Protein 1ENF (pdb70)

Sequence (212 aa):
DLHDKSELTDLALANAYGQYNHPFIKENIKSDEISGEKDLIFRNQQGDSGNDLRVKFATADLAQKFKNKNVDIYGASFYYKCEKISSENISSECLLYGGTTLNSEEKLAQERVIGANNVWWVDGIQKETELIRTNKKNVTLQELDIKIRKILSDKYKIYYKKDSEISKGLIEFFDMKTPRDYSFDIYDLKGENDYEIDKIYEDNKTLKSDDISHIDDVNLYT

B-factor: mean 18.1, std 8.41, range [5.74, 61.85]

Solvent-accessible surface area: 9982 Å² total; per-residue (Å²): 186,39,70,36,12,98,108,29,70,92,84,2,8,60,37,0,108,28,8,0,25,132,24,9,94,69,86,78,19,101,3,90,61,43,28,67,129,80,7,0,5,2,105,106,42,8,66,116,43,19,3,0,12,0,30,2,35,60,35,119,31,0,99,117,9,73,83,99,70,0,0,1,13,0,0,19,10,102,132,104,17,84,84,37,63,178,57,104,12,1,0,0,6,0,2,1,7,50,33,96,57,58,26,117,147,85,41,68,1,27,0,47,0,74,15,72,45,118,104,81,128,72,6,87,5,110,6,63,14,71,26,0,3,18,4,4,2,0,0,50,0,3,75,41,0,6,92,92,32,93,0,5,95,121,120,25,120,2,20,77,0,53,0,47,0,19,14,135,79,143,134,76,39,65,26,25,0,2,74,22,109,26,68,32,17,39,44,1,0,71,62,6,46,77,9,83,47,7,96,0,74,70,0,40,71,0,23,0,45,0,84,84

CATH classification: 2.40.50.110 (+1 more: 3.10.20.120)

Structure (mmCIF, N/CA/C/O backbone):
data_1ENF
#
_entry.id   1ENF
#
_cell.length_a   84.850
_cell.length_b   84.850
_cell.length_c   223.590
_cell.angle_alpha   90.00
_cell.angle_beta   90.00
_cell.angle_gamma   120.00
#
_symmetry.space_group_name_H-M   'H 3 2'
#
loop_
_entity.id
_entity.type
_entity.pdbx_description
1 polymer 'ENTEROTOXIN H'
2 non-polymer 'SULFATE ION'
3 water water
#
loop_
_atom_site.group_PDB
_atom_site.id
_atom_site.type_symbol
_atom_site.label_atom_id
_atom_site.label_alt_id
_atom_site.label_comp_id
_atom_site.label_asym_id
_atom_site.label_entity_id
_atom_site.label_seq_id
_atom_site.pdbx_PDB_ins_code
_atom_site.Cartn_x
_atom_site.Cartn_y
_atom_site.Cartn_z
_atom_site.occupancy
_atom_site.B_iso_or_equiv
_atom_site.auth_seq_id
_atom_site.auth_comp_id
_atom_site.auth_asym_id
_atom_site.auth_atom_id
_atom_site.pdbx_PDB_model_num
ATOM 1 N N . ASP A 1 1 ? 45.857 44.895 69.375 1.00 26.41 2 ASP A N 1
ATOM 2 C CA . ASP A 1 1 ? 44.445 45.322 69.029 1.00 26.72 2 ASP A CA 1
ATOM 3 C C . ASP A 1 1 ? 43.907 46.200 70.161 1.00 24.41 2 ASP A C 1
ATOM 4 O O . ASP A 1 1 ? 43.457 45.756 71.213 1.00 26.09 2 ASP A O 1
ATOM 9 N N . LEU A 1 2 ? 43.896 47.468 69.873 1.00 20.33 3 LEU A N 1
ATOM 10 C CA . LEU A 1 2 ? 43.444 48.427 70.845 1.00 16.89 3 LEU A CA 1
ATOM 11 C C . LEU A 1 2 ? 41.993 48.714 70.569 1.00 16.59 3 LEU A C 1
ATOM 12 O O . LEU A 1 2 ? 41.533 48.713 69.388 1.00 17.12 3 LEU A O 1
ATOM 17 N N . HIS A 1 3 ? 41.269 49.007 71.646 1.00 15.23 4 HIS A N 1
ATOM 18 C CA . HIS A 1 3 ? 39.866 49.375 71.490 1.00 15.51 4 HIS A CA 1
ATOM 19 C C . HIS A 1 3 ? 39.705 50.776 70.907 1.00 16.24 4 HIS A C 1
ATOM 20 O O . HIS A 1 3 ? 40.489 51.675 71.180 1.00 16.56 4 HIS A O 1
ATOM 27 N N . ASP A 1 4 ? 38.678 50.969 70.092 1.00 15.43 5 ASP A N 1
ATOM 28 C CA . ASP A 1 4 ? 38.456 52.285 69.533 1.00 14.89 5 ASP A CA 1
ATOM 29 C C . ASP A 1 4 ? 37.514 53.093 70.401 1.00 13.68 5 ASP A C 1
ATOM 30 O O . ASP A 1 4 ? 36.561 52.579 70.961 1.00 14.06 5 ASP A O 1
ATOM 35 N N . LYS A 1 5 ? 37.746 54.396 70.443 1.00 13.93 6 LYS A N 1
ATOM 36 C CA . LYS A 1 5 ? 36.912 55.316 71.221 1.00 12.85 6 LYS A CA 1
ATOM 37 C C . LYS A 1 5 ? 35.468 55.235 70.720 1.00 15.17 6 LYS A C 1
ATOM 38 O O . LYS A 1 5 ? 34.580 55.458 71.488 1.00 13.90 6 LYS A O 1
ATOM 44 N N . SER A 1 6 ? 35.254 54.919 69.434 1.00 16.11 7 SER A N 1
ATOM 45 C CA . SER A 1 6 ? 33.906 54.842 68.890 1.00 18.65 7 SER A CA 1
ATOM 46 C C . SER A 1 6 ? 33.091 53.763 69.567 1.00 19.15 7 SER A C 1
ATOM 47 O O . SER A 1 6 ? 31.871 53.810 69.487 1.00 21.11 7 SER A O 1
ATOM 50 N N . GLU A 1 7 ? 33.723 52.809 70.230 1.00 18.85 8 GLU A N 1
ATOM 51 C CA . GLU A 1 7 ? 32.986 51.727 70.893 1.00 20.12 8 GLU A CA 1
ATOM 52 C C . GLU A 1 7 ? 32.315 52.232 72.154 1.00 19.31 8 GLU A C 1
ATOM 53 O O . GLU A 1 7 ? 31.401 51.559 72.679 1.00 21.44 8 GLU A O 1
ATOM 59 N N . LEU A 1 8 ? 32.771 53.372 72.673 1.00 17.55 9 LEU A N 1
ATOM 60 C CA . LEU A 1 8 ? 32.248 53.892 73.953 1.00 17.11 9 LEU A CA 1
ATOM 61 C C . LEU A 1 8 ? 30.979 54.738 73.842 1.00 17.03 9 LEU A C 1
ATOM 62 O O . LEU A 1 8 ? 30.803 55.462 72.868 1.00 18.12 9 LEU A O 1
ATOM 67 N N . THR A 1 9 ? 30.112 54.701 74.852 1.00 16.45 10 THR A N 1
ATOM 68 C CA . THR A 1 9 ? 28.936 55.569 74.804 1.00 16.41 10 THR A CA 1
ATOM 69 C C . THR A 1 9 ? 29.290 56.987 75.226 1.00 16.78 10 THR A C 1
ATOM 70 O O . THR A 1 9 ? 30.371 57.206 75.797 1.00 16.32 10 THR A O 1
ATOM 74 N N . ASP A 1 10 ? 28.402 57.949 74.954 1.00 16.07 11 ASP A N 1
ATOM 75 C CA . ASP A 1 10 ? 28.607 59.296 75.374 1.00 18.35 11 ASP A CA 1
ATOM 76 C C . ASP A 1 10 ? 28.739 59.302 76.895 1.00 16.05 11 ASP A C 1
ATOM 77 O O . ASP A 1 10 ? 29.498 60.095 77.447 1.00 16.88 11 ASP A O 1
ATOM 82 N N . LEU A 1 11 ? 27.947 58.504 77.594 1.00 14.68 12 LEU A N 1
ATOM 83 C CA . LEU A 1 11 ? 28.019 58.540 79.073 1.00 14.58 12 LEU A CA 1
ATOM 84 C C . LEU A 1 11 ? 29.393 58.001 79.559 1.00 14.57 12 LEU A C 1
ATOM 85 O O . LEU A 1 11 ? 30.004 58.545 80.469 1.00 14.64 12 LEU A O 1
ATOM 90 N N . ALA A 1 12 ? 29.901 56.971 78.906 1.00 13.01 13 ALA A N 1
ATOM 91 C CA . ALA A 1 12 ? 31.212 56.389 79.310 1.00 12.81 13 ALA A CA 1
ATOM 92 C C . ALA A 1 12 ? 32.293 57.471 79.105 1.00 13.17 13 ALA A C 1
ATOM 93 O O . ALA A 1 12 ? 33.144 57.699 79.962 1.00 11.39 13 ALA A O 1
ATOM 95 N N . LEU A 1 13 ? 32.240 58.149 77.958 1.00 12.73 14 LEU A N 1
ATOM 96 C CA . LEU A 1 13 ? 33.196 59.225 77.686 1.00 12.46 14 LEU A CA 1
ATOM 97 C C . LEU A 1 13 ? 33.082 60.360 78.697 1.00 12.50 14 LEU A C 1
ATOM 98 O O . LEU A 1 13 ? 34.100 60.848 79.204 1.00 11.23 14 LEU A O 1
ATOM 103 N N . ALA A 1 14 ? 31.846 60.760 79.013 1.00 11.59 15 ALA A N 1
ATOM 104 C CA . ALA A 1 14 ? 31.680 61.881 79.925 1.00 12.35 15 ALA A CA 1
ATOM 105 C C . ALA A 1 14 ? 32.145 61.495 81.312 1.00 12.22 15 ALA A C 1
ATOM 106 O O . ALA A 1 14 ? 32.686 62.313 82.067 1.00 13.34 15 ALA A O 1
ATOM 108 N N . ASN A 1 15 ? 31.952 60.236 81.656 1.00 12.09 16 ASN A N 1
ATOM 109 C CA . ASN A 1 15 ? 32.385 59.835 82.988 1.00 12.55 16 ASN A CA 1
ATOM 110 C C . ASN A 1 15 ? 33.897 59.814 83.023 1.00 12.39 16 ASN A C 1
ATOM 111 O O . ASN A 1 15 ? 34.475 60.194 84.041 1.00 12.72 16 ASN A O 1
ATOM 116 N N . ALA A 1 16 ? 34.505 59.263 81.995 1.00 13.51 17 ALA A N 1
ATOM 117 C CA . ALA A 1 16 ? 35.985 59.200 81.950 1.00 13.02 17 ALA A CA 1
ATOM 118 C C . ALA A 1 16 ? 36.578 60.610 81.948 1.00 13.13 17 ALA A C 1
ATOM 119 O O . ALA A 1 16 ? 37.541 60.867 82.674 1.00 13.20 17 ALA A O 1
ATOM 121 N N . TYR A 1 17 ? 35.972 61.521 81.168 1.00 12.89 18 TYR A N 1
ATOM 122 C CA . TYR A 1 17 ? 36.421 62.925 81.112 1.00 13.63 18 TYR A CA 1
ATOM 123 C C . TYR A 1 17 ? 36.375 63.551 82.519 1.00 14.18 18 TYR A C 1
ATOM 124 O O . TYR A 1 17 ? 37.351 64.182 82.983 1.00 14.30 18 TYR A O 1
ATOM 133 N N . GLY A 1 18 ? 35.276 63.300 83.240 1.00 13.27 19 GLY A N 1
ATOM 134 C CA . GLY A 1 18 ? 35.211 63.859 84.573 1.00 13.34 19 GLY A CA 1
ATOM 135 C C . GLY A 1 18 ? 36.224 63.230 85.542 1.00 14.55 19 GLY A C 1
ATOM 136 O O . GLY A 1 18 ? 36.918 63.955 86.275 1.00 14.78 19 GLY A O 1
ATOM 137 N N . GLN A 1 19 ? 36.281 61.900 85.601 1.00 14.62 20 GLN A N 1
ATOM 138 C CA . GLN A 1 19 ? 37.103 61.348 86.667 1.00 15.51 20 GLN A CA 1
ATOM 139 C C . GLN A 1 19 ? 38.579 61.500 86.454 1.00 15.80 20 GLN A C 1
ATOM 140 O O . GLN A 1 19 ? 39.329 61.620 87.410 1.00 16.57 20 GLN A O 1
ATOM 146 N N . TYR A 1 20 ? 39.034 61.445 85.224 1.00 15.09 21 TYR A N 1
ATOM 147 C CA . TYR A 1 20 ? 40.490 61.563 85.047 1.00 15.78 21 TYR A CA 1
ATOM 148 C C . TYR A 1 20 ? 40.974 63.009 85.170 1.00 17.65 21 TYR A C 1
ATOM 149 O O . TYR A 1 20 ? 42.179 63.270 85.352 1.00 19.73 21 TYR A O 1
ATOM 158 N N . ASN A 1 21 ? 40.059 63.969 85.074 1.00 15.78 22 ASN A N 1
ATOM 159 C CA . ASN A 1 21 ? 40.459 65.345 85.225 1.00 16.64 22 ASN A CA 1
ATOM 160 C C . ASN A 1 21 ? 40.342 65.812 86.636 1.00 15.26 22 ASN A C 1
ATOM 161 O O . ASN A 1 21 ? 40.933 66.844 86.978 1.00 17.85 22 ASN A O 1
ATOM 166 N N . HIS A 1 22 ? 39.645 65.048 87.479 1.00 15.00 23 HIS A N 1
ATOM 167 C CA . HIS A 1 22 ? 39.415 65.435 88.877 1.00 15.81 23 HIS A CA 1
ATOM 168 C C . HIS A 1 22 ? 39.671 64.304 89.872 1.00 16.71 23 HIS A C 1
ATOM 169 O O . HIS A 1 22 ? 38.767 63.815 90.521 1.00 17.29 23 HIS A O 1
ATOM 176 N N . PRO A 1 23 ? 40.920 63.861 89.972 1.00 16.70 24 PRO A N 1
ATOM 177 C CA . PRO A 1 23 ? 41.191 62.790 90.930 1.00 17.41 24 PRO A CA 1
ATOM 178 C C . PRO A 1 23 ? 40.868 63.246 92.355 1.00 15.38 24 PRO A C 1
ATOM 179 O O . PRO A 1 23 ? 40.987 64.443 92.692 1.00 15.93 24 PRO A O 1
ATOM 183 N N . PHE A 1 24 ? 40.479 62.300 93.171 1.00 15.45 25 PHE A N 1
ATOM 184 C CA . PHE A 1 24 ? 40.207 62.505 94.581 1.00 14.00 25 PHE A CA 1
ATOM 185 C C . PHE A 1 24 ? 41.593 62.291 95.278 1.00 14.44 25 PHE A C 1
ATOM 186 O O . PHE A 1 24 ? 42.234 61.216 95.166 1.00 14.58 25 PHE A O 1
ATOM 194 N N . ILE A 1 25 ? 42.052 63.300 95.997 1.00 12.50 26 ILE A N 1
ATOM 195 C CA . ILE A 1 25 ? 43.378 63.217 96.607 1.00 12.14 26 ILE A CA 1
ATOM 196 C C . ILE A 1 25 ? 43.231 63.654 98.063 1.00 13.03 26 ILE A C 1
ATOM 197 O O . ILE A 1 25 ? 42.671 64.753 98.358 1.00 13.92 26 ILE A O 1
ATOM 202 N N . LYS A 1 26 ? 43.715 62.798 98.967 1.00 12.36 27 LYS A N 1
ATOM 203 C CA . LYS A 1 26 ? 43.687 63.145 100.411 1.00 15.21 27 LYS A CA 1
ATOM 204 C C . LYS A 1 26 ? 44.998 62.715 101.017 1.00 15.37 27 LYS A C 1
ATOM 205 O O . LYS A 1 26 ? 45.442 61.592 100.827 1.00 17.40 27 LYS A O 1
ATOM 211 N N . GLU A 1 27 ? 45.640 63.594 101.771 1.00 14.40 28 GLU A N 1
ATOM 212 C CA . GLU A 1 27 ? 46.895 63.174 102.402 1.00 13.62 28 GLU A CA 1
ATOM 213 C C . GLU A 1 27 ? 46.689 62.964 103.934 1.00 13.79 28 GLU A C 1
ATOM 214 O O . GLU A 1 27 ? 46.043 63.790 104.578 1.00 14.00 28 GLU A O 1
ATOM 220 N N . ASN A 1 28 ? 47.252 61.877 104.475 1.00 12.99 29 ASN A N 1
ATOM 221 C CA . ASN A 1 28 ? 47.268 61.637 105.915 1.00 13.42 29 ASN A CA 1
ATOM 222 C C . ASN A 1 28 ? 45.904 61.642 106.608 1.00 14.11 29 ASN A C 1
ATOM 223 O O . ASN A 1 28 ? 45.652 62.497 107.491 1.00 15.50 29 ASN A O 1
ATOM 228 N N . ILE A 1 29 ? 45.045 60.686 106.240 1.00 13.29 30 ILE A N 1
ATOM 229 C CA . ILE A 1 29 ? 43.766 60.531 106.870 1.00 14.32 30 ILE A CA 1
ATOM 230 C C . ILE A 1 29 ? 43.724 59.111 107.381 1.00 14.30 30 ILE A C 1
ATOM 231 O O . ILE A 1 29 ? 44.588 58.291 107.060 1.00 13.51 30 ILE A O 1
ATOM 236 N N . LYS A 1 30 ? 42.703 58.784 108.174 1.00 14.70 31 LYS A N 1
ATOM 237 C CA . LYS A 1 30 ? 42.706 57.450 108.786 1.00 13.81 31 LYS A CA 1
ATOM 238 C C . LYS A 1 30 ? 41.302 56.975 109.055 1.00 14.34 31 LYS A C 1
ATOM 239 O O . LYS A 1 30 ? 40.437 57.759 109.563 1.00 14.15 31 LYS A O 1
ATOM 245 N N . SER A 1 31 ? 41.073 55.737 108.682 1.00 14.30 32 SER A N 1
ATOM 246 C CA . SER A 1 31 ? 39.797 55.109 108.938 1.00 15.60 32 SER A CA 1
ATOM 247 C C . SER A 1 31 ? 40.040 53.908 109.832 1.00 16.41 32 SER A C 1
ATOM 248 O O . SER A 1 31 ? 40.900 53.043 109.530 1.00 16.97 32 SER A O 1
ATOM 251 N N . ASP A 1 32 ? 39.207 53.798 110.874 1.00 17.57 33 ASP A N 1
ATOM 252 C CA . ASP A 1 32 ? 39.241 52.652 111.779 1.00 16.64 33 ASP A CA 1
ATOM 253 C C . ASP A 1 32 ? 37.820 52.043 111.677 1.00 17.04 33 ASP A C 1
ATOM 254 O O . ASP A 1 32 ? 37.284 51.488 112.617 1.00 16.83 33 ASP A O 1
ATOM 259 N N . GLU A 1 33 ? 37.241 52.112 110.484 1.00 15.56 34 GLU A N 1
ATOM 260 C CA . GLU A 1 33 ? 35.892 51.623 110.274 1.00 16.27 34 GLU A CA 1
ATOM 261 C C . GLU A 1 33 ? 35.777 50.804 108.998 1.00 17.57 34 GLU A C 1
ATOM 262 O O . GLU A 1 33 ? 35.771 51.356 107.880 1.00 16.91 34 GLU A O 1
ATOM 268 N N . ILE A 1 34 ? 35.586 49.498 109.154 1.00 17.52 35 ILE A N 1
ATOM 269 C CA . ILE A 1 34 ? 35.447 48.623 107.997 1.00 19.10 35 ILE A CA 1
ATOM 270 C C . ILE A 1 34 ? 33.952 48.492 107.704 1.00 19.84 35 ILE A C 1
ATOM 271 O O . ILE A 1 34 ? 33.135 48.480 108.636 1.00 20.76 35 ILE A O 1
ATOM 276 N N . SER A 1 35 ? 33.593 48.456 106.435 1.00 18.24 36 SER A N 1
ATOM 277 C CA . SER A 1 35 ? 32.198 48.288 106.050 1.00 20.19 36 SER A CA 1
ATOM 278 C C . SER A 1 35 ? 32.173 47.143 105.017 1.00 21.50 36 SER A C 1
ATOM 279 O O . SER A 1 35 ? 32.990 47.136 104.096 1.00 20.66 36 SER A O 1
ATOM 282 N N . GLY A 1 36 ? 31.290 46.151 105.185 1.00 22.40 37 GLY A N 1
ATOM 283 C CA . GLY A 1 36 ? 31.198 45.116 104.145 1.00 24.25 37 GLY A CA 1
ATOM 284 C C . GLY A 1 36 ? 32.438 44.325 103.784 1.00 25.00 37 GLY A C 1
ATOM 285 O O . GLY A 1 36 ? 32.682 44.028 102.569 1.00 26.71 37 GLY A O 1
ATOM 286 N N . GLU A 1 37 ? 33.168 43.996 104.838 1.00 24.05 38 GLU A N 1
ATOM 287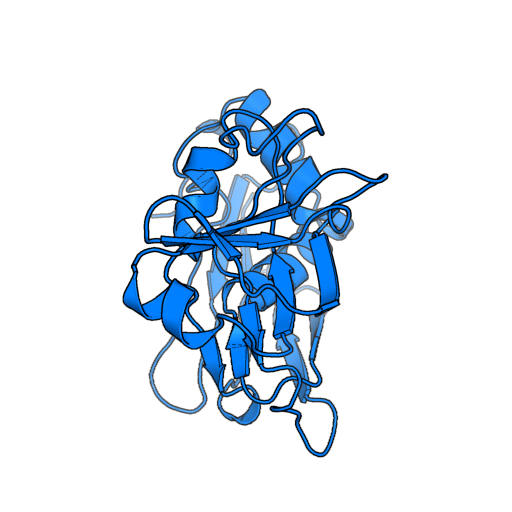 C CA . GLU A 1 37 ? 34.404 43.257 104.852 1.00 24.00 38 GLU A CA 1
ATOM 288 C C . GLU A 1 37 ? 35.561 43.885 104.122 1.00 21.02 38 GLU A C 1
ATOM 289 O O . GLU A 1 37 ? 36.688 43.802 104.580 1.00 20.84 38 GLU A O 1
ATOM 295 N N . LYS A 1 38 ? 35.259 44.553 103.023 1.00 19.88 39 LYS A N 1
ATOM 296 C CA . LYS A 1 38 ? 36.325 45.020 102.130 1.00 17.92 39 LYS A CA 1
ATOM 297 C C . LYS A 1 38 ? 36.439 46.514 101.933 1.00 16.14 39 LYS A C 1
ATOM 298 O O . LYS A 1 38 ? 37.253 46.921 101.083 1.00 15.84 39 LYS A O 1
ATOM 304 N N . ASP A 1 39 ? 35.669 47.309 102.668 1.00 15.54 40 ASP A N 1
ATOM 305 C CA . ASP A 1 39 ? 35.721 48.762 102.480 1.00 15.41 40 ASP A CA 1
ATOM 306 C C . ASP A 1 39 ? 36.111 49.473 103.736 1.00 14.89 40 ASP A C 1
ATOM 307 O O . ASP A 1 39 ? 35.855 48.990 104.860 1.00 15.68 40 ASP A O 1
ATOM 312 N N . LEU A 1 40 ? 36.762 50.637 103.564 1.00 13.13 41 LEU A N 1
ATOM 313 C CA . LEU A 1 40 ? 37.096 51.458 104.735 1.00 12.67 41 LEU A CA 1
ATOM 314 C C . LEU A 1 40 ? 36.280 52.739 104.579 1.00 13.37 41 LEU A C 1
ATOM 315 O O . LEU A 1 40 ? 36.145 53.284 103.472 1.00 14.11 41 LEU A O 1
ATOM 320 N N . ILE A 1 41 ? 35.762 53.226 105.693 1.00 12.71 42 ILE A N 1
ATOM 321 C CA . ILE A 1 41 ? 34.913 54.404 105.659 1.00 12.90 42 ILE A CA 1
ATOM 322 C C . ILE A 1 41 ? 35.615 55.583 106.296 1.00 12.74 42 ILE A C 1
ATOM 323 O O . ILE A 1 41 ? 36.046 55.504 107.448 1.00 13.35 42 ILE A O 1
ATOM 328 N N . PHE A 1 42 ? 35.605 56.706 105.587 1.00 12.88 43 PHE A N 1
ATOM 329 C CA . PHE A 1 42 ? 36.196 57.956 106.100 1.00 12.25 43 PHE A CA 1
ATOM 330 C C . PHE A 1 42 ? 35.073 58.991 106.111 1.00 13.17 43 PHE A C 1
ATOM 331 O O . PHE A 1 42 ? 34.789 59.669 105.121 1.00 14.22 43 PHE A O 1
ATOM 339 N N . ARG A 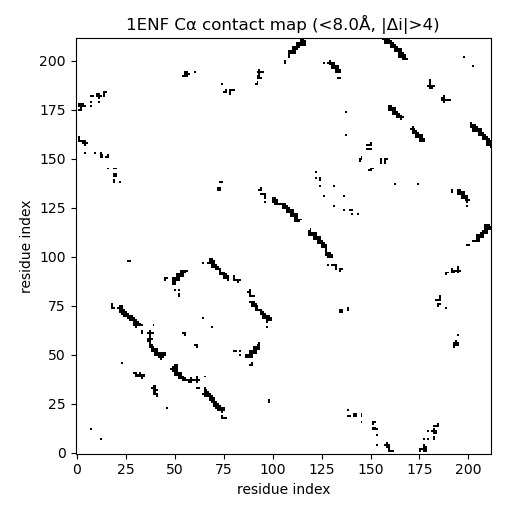1 43 ? 34.459 59.158 107.282 1.00 13.91 44 ARG A N 1
ATOM 340 C CA . ARG A 1 43 ? 33.325 60.099 107.356 1.00 15.31 44 ARG A CA 1
ATOM 341 C C . ARG A 1 43 ? 33.730 61.541 107.181 1.00 16.24 44 ARG A C 1
ATOM 342 O O . ARG A 1 43 ? 34.759 61.961 107.683 1.00 16.14 44 ARG A O 1
ATOM 350 N N . ASN A 1 44 ? 32.898 62.284 106.444 1.00 16.74 45 ASN A N 1
ATOM 351 C CA . ASN A 1 44 ? 33.158 63.689 106.172 1.00 18.31 45 ASN A CA 1
ATOM 352 C C . ASN A 1 44 ? 34.417 64.002 105.410 1.00 19.18 45 ASN A C 1
ATOM 353 O O . ASN A 1 44 ? 34.757 65.170 105.272 1.00 21.25 45 ASN A O 1
ATOM 358 N N A GLN A 1 45 ? 35.094 62.985 104.876 0.50 17.56 46 GLN A N 1
ATOM 359 N N B GLN A 1 45 ? 35.112 62.985 104.888 0.50 17.66 46 GLN A N 1
ATOM 360 C CA A GLN A 1 45 ? 36.343 63.238 104.212 0.50 17.58 46 GLN A CA 1
ATOM 361 C CA B GLN A 1 45 ? 36.369 63.214 104.202 0.50 17.80 46 GLN A CA 1
ATOM 362 C C A GLN A 1 45 ? 36.271 63.174 102.711 0.50 16.95 46 GLN A C 1
ATOM 363 C C B GLN A 1 45 ? 36.267 63.202 102.701 0.50 17.06 46 GLN A C 1
ATOM 364 O O A GLN A 1 45 ? 37.291 63.326 102.022 0.50 17.72 46 GLN A O 1
ATOM 365 O O B GLN A 1 45 ? 37.271 63.407 102.001 0.50 17.73 46 GLN A O 1
ATOM 376 N N . GLY A 1 46 ? 35.063 62.978 102.182 1.00 15.85 47 GLY A N 1
ATOM 377 C CA . GLY A 1 46 ? 34.935 62.996 100.742 1.00 15.26 47 GLY A CA 1
ATOM 378 C C . GLY A 1 46 ? 34.824 64.475 100.324 1.00 15.84 47 GLY A C 1
ATOM 379 O O . GLY A 1 46 ? 34.953 65.375 101.187 1.00 17.67 47 GLY A O 1
ATOM 380 N N . ASP A 1 47 ? 34.496 64.741 99.067 1.00 15.59 48 ASP A N 1
ATOM 381 C CA . ASP A 1 47 ? 34.317 66.094 98.609 1.00 16.31 48 ASP A CA 1
ATOM 382 C C . ASP A 1 47 ? 33.107 66.753 99.219 1.00 16.34 48 ASP A C 1
ATOM 383 O O . ASP A 1 47 ? 32.119 66.098 99.475 1.00 14.98 48 ASP A O 1
ATOM 388 N N . SER A 1 48 ? 33.252 68.051 9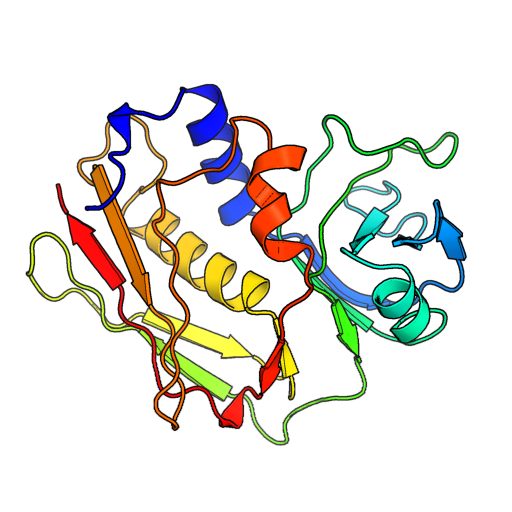9.470 1.00 16.04 49 SER A N 1
ATOM 389 C CA . SER A 1 48 ? 32.120 68.878 99.900 1.00 16.85 49 SER A CA 1
ATOM 390 C C . SER A 1 48 ? 31.362 68.329 101.095 1.00 16.66 49 SER A C 1
ATOM 391 O O . SER A 1 48 ? 30.127 68.416 101.163 1.00 16.39 49 SER A O 1
ATOM 394 N N . GLY A 1 49 ? 32.108 67.777 102.037 1.00 15.23 50 GLY A N 1
ATOM 395 C CA . GLY A 1 49 ? 31.462 67.220 103.208 1.00 15.14 50 GLY A CA 1
ATOM 396 C C . GLY A 1 49 ? 30.891 65.819 103.153 1.00 14.69 50 GLY A C 1
ATOM 397 O O . GLY A 1 49 ? 30.371 65.320 104.126 1.00 14.99 50 GLY A O 1
ATOM 398 N N . ASN A 1 50 ? 30.932 65.207 101.984 1.00 13.88 51 ASN A N 1
ATOM 399 C CA . ASN A 1 50 ? 30.440 63.844 101.828 1.00 13.42 51 ASN A CA 1
ATOM 400 C C . ASN A 1 50 ? 31.322 62.855 102.535 1.00 13.30 51 ASN A C 1
ATOM 401 O O . ASN A 1 50 ? 32.457 63.212 102.853 1.00 13.90 51 ASN A O 1
ATOM 406 N N . ASP A 1 51 ? 30.797 61.659 102.776 1.00 12.81 52 ASP A N 1
ATOM 407 C CA . ASP A 1 51 ? 31.592 60.571 103.408 1.00 14.03 52 ASP A CA 1
ATOM 408 C C . ASP A 1 51 ? 32.293 59.839 102.273 1.00 13.87 52 ASP A C 1
ATOM 409 O O . ASP A 1 51 ? 31.797 59.845 101.162 1.00 15.59 52 ASP A O 1
ATOM 414 N N . LEU A 1 52 ? 33.439 59.229 102.566 1.00 13.15 53 LEU A N 1
ATOM 415 C CA . LEU A 1 52 ? 34.175 58.514 101.569 1.00 12.89 53 LEU A CA 1
ATOM 416 C C . LEU A 1 52 ? 34.187 57.021 101.943 1.00 11.26 53 LEU A C 1
ATOM 417 O O . LEU A 1 52 ? 34.475 56.647 103.066 1.00 13.10 53 LEU A O 1
ATOM 422 N N . ARG A 1 53 ? 33.887 56.182 100.953 1.00 10.99 54 ARG A N 1
ATOM 423 C CA . ARG A 1 53 ? 33.959 54.719 101.071 1.00 11.66 54 ARG A CA 1
ATOM 424 C C . ARG A 1 53 ? 35.088 54.288 100.098 1.00 12.60 54 ARG A C 1
ATOM 425 O O . ARG A 1 53 ? 35.003 54.539 98.875 1.00 12.88 54 ARG A O 1
ATOM 433 N N . VAL A 1 54 ? 36.151 53.683 100.653 1.00 11.33 55 VAL A N 1
ATOM 434 C CA . VAL A 1 54 ? 37.260 53.203 99.805 1.00 11.83 55 VAL A CA 1
ATOM 435 C C . VAL A 1 54 ? 37.058 51.686 99.714 1.00 11.60 55 VAL A C 1
ATOM 436 O O . VAL A 1 54 ? 36.975 51.019 100.739 1.00 12.31 55 VAL A O 1
ATOM 440 N N . LYS A 1 55 ? 36.961 51.171 98.468 1.00 11.82 56 LYS A N 1
ATOM 441 C CA . LYS A 1 55 ? 36.646 49.770 98.238 1.00 12.36 56 LYS A CA 1
ATOM 442 C C . LYS A 1 55 ? 37.861 49.034 97.816 1.00 12.40 56 LYS A C 1
ATOM 443 O O . LYS A 1 55 ? 38.561 49.487 96.914 1.00 13.02 56 LYS A O 1
ATOM 449 N N . PHE A 1 56 ? 38.088 47.866 98.438 1.00 12.18 57 PHE A N 1
ATOM 450 C CA . PHE A 1 56 ? 39.230 47.005 98.073 1.00 12.79 57 PHE A CA 1
ATOM 451 C C . PHE A 1 56 ? 38.749 45.651 97.539 1.00 14.92 57 PHE A C 1
ATOM 452 O O . PHE A 1 56 ? 37.597 45.247 97.762 1.00 14.73 57 PHE A O 1
ATOM 460 N N . ALA A 1 57 ? 39.638 44.976 96.814 1.00 14.53 58 ALA A N 1
ATOM 461 C CA . ALA A 1 57 ? 39.300 43.674 96.224 1.00 16.47 58 ALA A CA 1
ATOM 462 C C . ALA A 1 57 ? 39.113 42.622 97.316 1.00 17.29 58 ALA A C 1
ATOM 463 O O . ALA A 1 57 ? 38.364 41.637 97.103 1.00 19.15 58 ALA A O 1
ATOM 465 N N . THR A 1 58 ? 39.805 42.787 98.439 1.00 18.01 59 THR A N 1
ATOM 466 C CA . THR A 1 58 ? 39.744 41.766 99.497 1.00 18.43 59 THR A CA 1
ATOM 467 C C . THR A 1 58 ? 39.647 42.312 100.906 1.00 18.52 59 THR A C 1
ATOM 468 O O . THR A 1 58 ? 40.037 43.460 101.201 1.00 17.88 59 THR A O 1
ATOM 472 N N . ALA A 1 59 ? 39.157 41.462 101.814 1.00 18.68 60 ALA A N 1
ATOM 473 C CA . ALA A 1 59 ? 39.109 41.855 103.232 1.00 19.00 60 ALA A CA 1
ATOM 474 C C . ALA A 1 59 ? 40.532 42.063 103.714 1.00 19.42 60 ALA A C 1
ATOM 475 O O . ALA A 1 59 ? 40.761 42.952 104.527 1.00 19.04 60 ALA A O 1
ATOM 477 N N . ASP A 1 60 ? 41.510 41.262 103.242 1.00 19.70 61 ASP A N 1
ATOM 478 C CA . ASP A 1 60 ? 42.877 41.456 103.723 1.00 20.94 61 ASP A CA 1
ATOM 479 C C . ASP A 1 60 ? 43.366 42.871 103.384 1.00 20.07 61 ASP A C 1
ATOM 480 O O . ASP A 1 60 ? 44.042 43.498 104.204 1.00 19.98 61 ASP A O 1
ATOM 485 N N . LEU A 1 61 ? 43.004 43.394 102.210 1.00 18.91 62 LEU A N 1
ATOM 486 C CA . LEU A 1 61 ? 43.481 44.753 101.901 1.00 18.51 62 LEU A CA 1
ATOM 487 C C . LEU A 1 61 ? 42.894 45.800 102.860 1.00 17.91 62 LEU A C 1
ATOM 488 O O . LEU A 1 61 ? 43.596 46.693 103.347 1.00 17.74 62 LEU A O 1
ATOM 493 N N . ALA A 1 62 ? 41.594 45.732 103.066 1.00 17.71 63 ALA A N 1
ATOM 494 C CA . ALA A 1 62 ? 40.930 46.684 103.946 1.00 17.35 63 ALA A CA 1
ATOM 495 C C . ALA A 1 62 ? 41.556 46.600 105.335 1.00 19.20 63 ALA A C 1
ATOM 496 O O . ALA A 1 62 ? 41.802 47.606 105.990 1.00 18.86 63 ALA A O 1
ATOM 498 N N . GLN A 1 63 ? 41.774 45.374 105.812 1.00 18.51 64 GLN A N 1
ATOM 499 C CA . GLN A 1 63 ? 42.376 45.191 107.149 1.00 19.86 64 GLN A CA 1
ATOM 500 C C . GLN A 1 63 ? 43.808 45.751 107.276 1.00 19.25 64 GLN A C 1
ATOM 501 O O . GLN A 1 63 ? 44.210 46.245 108.330 1.00 19.90 64 GLN A O 1
ATOM 507 N N . LYS A 1 64 ? 44.557 45.717 106.174 1.00 19.19 65 LYS A N 1
ATOM 508 C CA . LYS A 1 64 ? 45.934 46.220 106.123 1.00 19.23 65 LYS A CA 1
ATOM 509 C C . LYS A 1 64 ? 45.982 47.702 106.458 1.00 17.85 65 LYS A C 1
ATOM 510 O O . LYS A 1 64 ? 46.893 48.189 107.155 1.00 18.17 65 LYS A O 1
ATOM 516 N N . PHE A 1 65 ? 44.977 48.435 105.985 1.00 16.47 66 PHE A N 1
ATOM 517 C CA . PHE A 1 65 ? 44.942 49.884 106.213 1.00 15.65 66 PHE A CA 1
ATOM 518 C C . PHE A 1 65 ? 44.085 50.351 107.361 1.00 15.61 66 PHE A C 1
ATOM 519 O O . PHE A 1 65 ? 44.072 51.544 107.676 1.00 15.75 66 PHE A O 1
ATOM 527 N N . LYS A 1 66 ? 43.315 49.442 107.944 1.00 15.84 67 LYS A N 1
ATOM 528 C CA . LYS A 1 66 ? 42.466 49.863 109.064 1.00 15.72 67 LYS A CA 1
ATOM 529 C C . LYS A 1 66 ? 43.280 50.462 110.222 1.00 15.31 67 LYS A C 1
ATOM 530 O O . LYS A 1 66 ? 44.272 49.887 110.677 1.00 15.45 67 LYS A O 1
ATOM 536 N N . ASN A 1 67 ? 42.865 51.634 110.669 1.00 14.53 68 ASN A N 1
ATOM 537 C CA . ASN A 1 67 ? 43.485 52.329 111.756 1.00 15.11 68 ASN A CA 1
ATOM 538 C C . ASN A 1 67 ? 44.908 52.740 111.471 1.00 16.09 68 ASN A C 1
ATOM 539 O O . ASN A 1 67 ? 45.679 52.961 112.398 1.00 17.31 68 ASN A O 1
ATOM 544 N N . LYS A 1 68 ? 45.231 52.934 110.187 1.00 15.06 69 LYS A N 1
ATOM 545 C CA . LYS A 1 68 ? 46.563 53.424 109.784 1.00 16.05 69 LYS A CA 1
ATOM 546 C C . LYS A 1 68 ? 46.410 54.778 109.118 1.00 15.16 69 LYS A C 1
ATOM 547 O O . LYS A 1 68 ? 45.380 55.033 108.478 1.00 14.11 69 LYS A O 1
ATOM 553 N N . ASN A 1 69 ? 47.428 55.636 109.225 1.00 13.11 70 ASN A N 1
ATOM 554 C CA . ASN A 1 69 ? 47.353 56.912 108.526 1.00 13.30 70 ASN A CA 1
ATOM 555 C C . ASN A 1 69 ? 47.736 56.577 107.052 1.00 12.72 70 ASN A C 1
ATOM 556 O O . ASN A 1 69 ? 48.800 55.943 106.766 1.00 11.53 70 ASN A O 1
ATOM 561 N N . VAL A 1 70 ? 46.862 57.031 106.164 1.00 11.17 71 VAL A N 1
ATOM 562 C CA . VAL A 1 70 ? 47.040 56.730 104.754 1.00 11.38 71 VAL A CA 1
ATOM 563 C C . VAL A 1 70 ? 46.937 57.947 103.880 1.00 11.36 71 VAL A C 1
ATOM 564 O O . VAL A 1 70 ? 46.440 58.979 104.308 1.00 11.80 71 VAL A O 1
ATOM 568 N N . ASP A 1 71 ? 47.420 57.796 102.650 1.00 11.00 72 ASP A N 1
ATOM 569 C CA . ASP A 1 71 ? 47.253 58.821 101.635 1.00 11.47 72 ASP A CA 1
ATOM 570 C C . ASP A 1 71 ? 46.381 58.141 100.596 1.00 11.52 72 ASP A C 1
ATOM 571 O O . ASP A 1 71 ? 46.516 56.917 100.342 1.00 10.60 72 ASP A O 1
ATOM 576 N N . ILE A 1 72 ? 45.460 58.926 100.038 1.00 10.26 73 ILE A N 1
ATOM 577 C CA . ILE A 1 72 ? 44.547 58.392 99.043 1.00 10.77 73 ILE A CA 1
ATOM 578 C C . ILE A 1 72 ? 44.717 59.153 97.711 1.00 10.74 73 ILE A C 1
ATOM 579 O O . ILE A 1 72 ? 44.892 60.387 97.713 1.00 11.63 73 ILE A O 1
ATOM 584 N N . TYR A 1 73 ? 44.720 58.430 96.601 1.00 10.02 74 TYR A N 1
ATOM 585 C CA . TYR A 1 73 ? 44.773 59.108 95.280 1.00 11.33 74 TYR A CA 1
ATOM 586 C C . TYR A 1 73 ? 44.012 58.180 94.333 1.00 11.73 74 TYR A C 1
ATOM 587 O O . TYR A 1 73 ? 44.444 57.039 94.060 1.00 12.24 74 TYR A O 1
ATOM 596 N N . GLY A 1 74 ? 42.825 58.597 93.900 1.00 10.70 75 GLY A N 1
ATOM 597 C CA . GLY A 1 74 ? 42.121 57.688 93.021 1.00 12.06 75 GLY A CA 1
ATOM 598 C C . GLY A 1 74 ? 40.964 58.350 92.327 1.00 11.95 75 GLY A C 1
ATOM 599 O O . GLY A 1 74 ? 40.735 59.577 92.472 1.00 12.74 75 GLY A O 1
ATOM 600 N N . ALA A 1 75 ? 40.286 57.549 91.513 1.00 10.34 76 ALA A N 1
ATOM 601 C CA . ALA A 1 75 ? 39.142 58.080 90.739 1.00 10.84 76 ALA A CA 1
ATOM 602 C C . ALA A 1 75 ? 37.875 57.878 91.539 1.00 12.27 76 ALA A C 1
ATOM 603 O O . ALA A 1 75 ? 37.519 56.737 91.907 1.00 13.55 76 ALA A O 1
ATOM 605 N N . SER A 1 76 ? 37.173 58.973 91.819 1.00 12.69 77 SER A N 1
ATOM 606 C CA . SER A 1 76 ? 35.998 58.886 92.684 1.00 12.42 77 SER A CA 1
ATOM 607 C C . SER A 1 76 ? 34.696 58.919 91.932 1.00 12.02 77 SER A C 1
ATOM 608 O O . SER A 1 76 ? 34.649 59.398 90.787 1.00 11.94 77 SER A O 1
ATOM 611 N N . PHE A 1 77 ? 33.656 58.365 92.555 1.00 11.10 78 PHE A N 1
ATOM 612 C CA . PHE A 1 77 ? 32.326 58.378 91.884 1.00 12.42 78 PHE A CA 1
ATOM 613 C C . PHE A 1 77 ? 31.216 58.262 92.890 1.00 12.86 78 PHE A C 1
ATOM 614 O O . PHE A 1 77 ? 31.463 57.959 94.060 1.00 12.98 78 PHE A O 1
ATOM 622 N N . TYR A 1 78 ? 29.986 58.541 92.420 1.00 12.86 79 TYR A N 1
ATOM 623 C CA . TYR A 1 78 ? 28.849 58.497 93.284 1.00 13.88 79 TYR A CA 1
ATOM 624 C C . TYR A 1 78 ? 27.821 57.466 92.925 1.00 13.98 79 TYR A C 1
ATOM 625 O O . TYR A 1 78 ? 27.267 56.800 93.822 1.00 14.00 79 TYR A O 1
ATOM 634 N N . TYR A 1 79 ? 27.550 57.311 91.621 1.00 15.11 80 TYR A N 1
ATOM 635 C CA . TYR A 1 79 ? 26.520 56.355 91.243 1.00 16.02 80 TYR A CA 1
ATOM 636 C C . TYR A 1 79 ? 26.894 54.933 91.657 1.00 15.49 80 TYR A C 1
ATOM 637 O O . TYR A 1 79 ? 27.992 54.431 91.405 1.00 14.87 80 TYR A O 1
ATOM 646 N N . LYS A 1 80 ? 25.952 54.285 92.324 1.00 15.79 81 LYS A N 1
ATOM 647 C CA . LYS A 1 80 ? 26.120 52.941 92.853 1.00 17.09 81 LYS A CA 1
ATOM 648 C C . LYS A 1 80 ? 27.125 52.846 94.023 1.00 16.00 81 LYS A C 1
ATOM 649 O O . LYS A 1 80 ? 27.588 51.753 94.391 1.00 17.13 81 LYS A O 1
ATOM 655 N N . CYS A 1 81 ? 27.503 53.995 94.584 1.00 15.39 82 CYS A N 1
ATOM 656 C CA . CYS A 1 81 ? 28.349 53.958 95.765 1.00 16.17 82 CYS A CA 1
ATOM 657 C C . CYS A 1 81 ? 27.395 53.583 96.892 1.00 16.11 82 CYS A C 1
ATOM 658 O O . CYS A 1 81 ? 26.406 54.293 97.083 1.00 16.95 82 CYS A O 1
ATOM 661 N N . GLU A 1 82 ? 27.689 52.486 97.594 1.00 15.92 83 GLU A N 1
ATOM 662 C CA . GLU A 1 82 ? 26.847 52.008 98.680 1.00 16.89 83 GLU A CA 1
ATOM 663 C C . GLU A 1 82 ? 26.732 53.035 99.793 1.00 17.04 83 GLU A C 1
ATOM 664 O O . GLU A 1 82 ? 27.715 53.610 100.226 1.00 16.52 83 GLU A O 1
ATOM 670 N N . LYS A 1 83 ? 25.501 53.243 100.237 1.00 17.68 84 LYS A N 1
ATOM 671 C CA . LYS A 1 83 ? 25.163 54.210 101.288 1.00 17.27 84 LYS A CA 1
ATOM 672 C C . LYS A 1 83 ? 25.883 53.796 102.563 1.00 18.23 84 LYS A C 1
ATOM 673 O O . LYS A 1 83 ? 26.057 52.594 102.852 1.00 18.80 84 LYS A O 1
ATOM 675 N N . ILE A 1 84 ? 26.257 54.785 103.347 1.00 17.86 85 ILE A N 1
ATOM 676 C CA . ILE A 1 84 ? 26.972 54.540 104.604 1.00 18.17 85 ILE A CA 1
ATOM 677 C C . ILE A 1 84 ? 25.908 54.869 105.648 1.00 19.52 85 ILE A C 1
ATOM 678 O O . ILE A 1 84 ? 25.274 53.983 106.260 1.00 20.82 85 ILE A O 1
ATOM 683 N N A SER A 1 85 ? 25.655 56.146 105.826 0.50 19.12 86 SER A N 1
ATOM 684 N N B SER A 1 85 ? 25.662 56.146 105.841 0.50 19.01 86 SER A N 1
ATOM 685 C CA A SER A 1 85 ? 24.633 56.512 106.775 0.50 19.76 86 SER A CA 1
ATOM 686 C CA B SER A 1 85 ? 24.630 56.517 106.785 0.50 19.61 86 SER A CA 1
ATOM 687 C C A SER A 1 85 ? 23.756 57.572 106.111 0.50 20.14 86 SER A C 1
ATOM 688 C C B SER A 1 85 ? 23.772 57.581 106.110 0.50 20.04 86 SER A C 1
ATOM 689 O O A SER A 1 85 ? 23.459 57.474 104.911 0.50 19.98 86 SER A O 1
ATOM 690 O O B SER A 1 85 ? 23.511 57.499 104.900 0.50 19.86 86 SER A O 1
ATOM 695 N N . GLU A 1 86 ? 23.377 58.613 106.858 1.00 20.35 87 GLU A N 1
ATOM 696 C CA . GLU A 1 86 ? 22.531 59.657 106.281 1.00 21.65 87 GLU A CA 1
ATOM 697 C C . GLU A 1 86 ? 23.288 60.587 105.355 1.00 20.63 87 GLU A C 1
ATOM 698 O O . GLU A 1 86 ? 22.699 61.185 104.493 1.00 20.87 87 GLU A O 1
ATOM 704 N N . ASN A 1 87 ? 24.587 60.722 105.547 1.00 20.16 88 ASN A N 1
ATOM 705 C CA . ASN A 1 87 ? 25.332 61.632 104.702 1.00 19.76 88 ASN A CA 1
ATOM 706 C C . ASN A 1 87 ? 25.566 61.022 103.323 1.00 19.49 88 ASN A C 1
ATOM 707 O O . ASN A 1 87 ? 25.565 59.768 103.156 1.00 21.19 88 ASN A O 1
ATOM 712 N N . ILE A 1 88 ? 25.765 61.885 102.319 1.00 18.86 89 ILE A N 1
ATOM 713 C CA . ILE A 1 88 ? 26.038 61.362 100.951 1.00 17.98 89 ILE A CA 1
ATOM 714 C C . ILE A 1 88 ? 27.333 60.521 100.998 1.00 17.52 89 ILE A C 1
ATOM 715 O O . ILE A 1 88 ? 28.243 60.921 101.639 1.00 16.33 89 ILE A O 1
ATOM 720 N N A SER A 1 89 ? 27.380 59.397 100.292 0.50 16.58 90 SER A N 1
ATOM 721 N N B SER A 1 89 ? 27.381 59.387 100.301 0.50 16.09 90 SER A N 1
ATOM 722 C CA A SER A 1 89 ? 28.555 58.552 100.210 0.50 16.30 90 SER A CA 1
ATOM 723 C CA B SER A 1 89 ? 28.563 58.537 100.211 0.50 15.44 90 SER A CA 1
ATOM 724 C C A SER A 1 89 ? 29.224 58.700 98.829 0.50 15.46 90 SER A C 1
ATOM 725 C C B SER A 1 89 ? 29.225 58.700 98.829 0.50 14.94 90 SER A C 1
ATOM 726 O O A SER A 1 89 ? 28.556 58.614 97.799 0.50 15.58 90 SER A O 1
ATOM 727 O O B SER A 1 89 ? 28.554 58.630 97.800 0.50 15.15 90 SER A O 1
ATOM 732 N N . GLU A 1 90 ? 30.536 58.916 98.830 1.00 13.34 91 GLU A N 1
ATOM 733 C CA . GLU A 1 90 ? 31.350 59.070 97.603 1.00 13.31 91 GLU A CA 1
ATOM 734 C C . GLU A 1 90 ? 32.321 57.869 97.660 1.00 12.65 91 GLU A C 1
ATOM 735 O O . GLU A 1 90 ? 32.711 57.433 98.772 1.00 12.02 91 GLU A O 1
ATOM 741 N N . CYS A 1 91 ? 32.631 57.297 96.499 1.00 11.56 92 CYS A N 1
ATOM 742 C CA . CYS A 1 91 ? 33.413 56.062 96.511 1.00 14.15 92 CYS A CA 1
ATOM 743 C C . CYS A 1 91 ? 34.646 56.151 95.632 1.00 13.12 92 CYS A C 1
ATOM 744 O O . CYS A 1 91 ? 34.741 56.973 94.727 1.00 14.54 92 CYS A O 1
ATOM 747 N N A LEU A 1 92 ? 35.564 55.233 95.909 0.50 13.83 93 LEU A N 1
ATOM 748 N N B LEU A 1 92 ? 35.594 55.258 95.898 0.50 13.16 93 LEU A N 1
ATOM 749 C CA A LEU A 1 92 ? 36.788 55.097 95.139 0.50 13.17 93 LEU A CA 1
ATOM 750 C CA B LEU A 1 92 ? 36.755 55.073 95.013 0.50 12.09 93 LEU A CA 1
ATOM 751 C C A LEU A 1 92 ? 37.323 53.693 95.397 0.50 12.92 93 LEU A C 1
ATOM 752 C C B LEU A 1 92 ? 37.304 53.706 95.362 0.50 12.22 93 LEU A C 1
ATOM 753 O O A LEU A 1 92 ? 37.050 53.118 96.461 0.50 12.39 93 LEU A O 1
ATOM 754 O O B LEU A 1 92 ? 37.043 53.176 96.454 0.50 11.82 93 LEU A O 1
ATOM 763 N N . TYR A 1 93 ? 38.005 53.109 94.411 1.00 11.23 94 TYR A N 1
ATOM 764 C CA . TYR A 1 93 ? 38.607 51.787 94.617 1.00 10.70 94 TYR A CA 1
ATOM 765 C C . TYR A 1 93 ? 40.079 51.959 94.880 1.00 11.82 94 TYR A C 1
ATOM 766 O O . TYR A 1 93 ? 40.724 52.744 94.182 1.00 12.93 94 TYR A O 1
ATOM 775 N N . GLY A 1 94 ? 40.597 51.146 95.830 1.00 11.86 95 GLY A N 1
ATOM 776 C CA . GLY A 1 94 ? 42.046 51.176 96.116 1.00 11.32 95 GLY A CA 1
ATOM 777 C C . GLY A 1 94 ? 42.597 52.589 96.352 1.00 10.94 95 GLY A C 1
ATOM 778 O O . GLY A 1 94 ? 42.155 53.333 97.238 1.00 11.94 95 GLY A O 1
ATOM 779 N N . GLY A 1 95 ? 43.640 52.928 95.595 1.00 9.76 96 GLY A N 1
ATOM 780 C CA . GLY A 1 95 ? 44.212 54.278 95.698 1.00 9.69 96 GLY A CA 1
ATOM 781 C C . GLY A 1 95 ? 44.873 54.555 97.047 1.00 10.11 96 GLY A C 1
ATOM 782 O O . GLY A 1 95 ? 45.159 55.716 97.318 1.00 11.61 96 GLY A O 1
ATOM 783 N N . THR A 1 96 ? 45.165 53.512 97.838 1.00 8.80 97 THR A N 1
ATOM 784 C CA . THR A 1 96 ? 45.554 53.734 99.226 1.00 9.78 97 THR A CA 1
ATOM 785 C C . THR A 1 96 ? 46.963 53.267 99.557 1.00 11.08 97 THR A C 1
ATOM 786 O O . THR A 1 96 ? 47.283 52.115 99.251 1.00 11.86 97 THR A O 1
ATOM 790 N N . THR A 1 97 ? 47.760 54.142 100.204 1.00 11.37 98 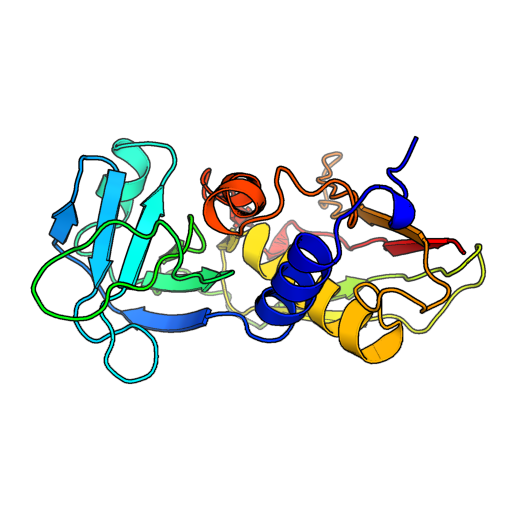THR A N 1
ATOM 791 C CA . THR A 1 97 ? 49.131 53.794 100.601 1.00 11.09 98 THR A CA 1
ATOM 792 C C . THR A 1 97 ? 49.335 54.360 102.016 1.00 11.12 98 THR A C 1
ATOM 793 O O . THR A 1 97 ? 48.597 55.252 102.481 1.00 11.94 98 THR A O 1
ATOM 797 N N . LEU A 1 98 ? 50.321 53.793 102.704 1.00 12.45 99 LEU A N 1
ATOM 798 C CA . LEU A 1 98 ? 50.599 54.281 104.075 1.00 11.65 99 LEU A CA 1
ATOM 799 C C . LEU A 1 98 ? 51.275 55.649 104.018 1.00 11.90 99 LEU A C 1
ATOM 800 O O . LEU A 1 98 ? 52.279 55.850 103.286 1.00 11.76 99 LEU A O 1
ATOM 805 N N . ASN A 1 99 ? 50.764 56.584 104.839 1.00 11.24 100 ASN A N 1
ATOM 806 C CA . ASN A 1 99 ? 51.344 57.929 104.855 1.00 12.51 100 ASN A CA 1
ATOM 807 C C . 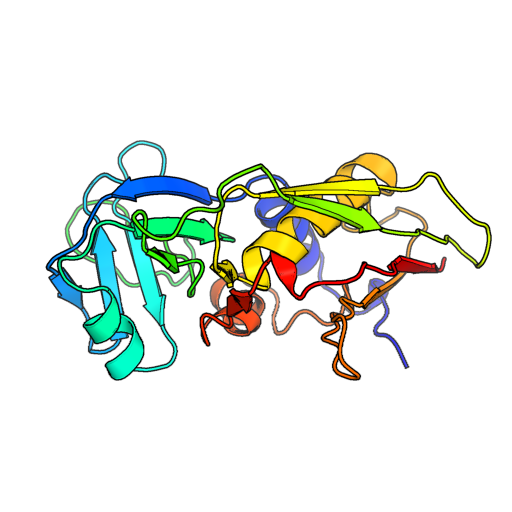ASN A 1 99 ? 52.828 57.906 105.336 1.00 12.69 100 ASN A C 1
ATOM 808 O O . ASN A 1 99 ? 53.628 58.764 104.943 1.00 13.22 100 ASN A O 1
ATOM 813 N N . SER A 1 100 ? 53.183 56.950 106.207 1.00 13.19 101 SER A N 1
ATOM 814 C CA . SER A 1 100 ? 54.545 56.910 106.718 1.00 14.95 101 SER A CA 1
ATOM 815 C C . SER A 1 100 ? 55.599 56.468 105.688 1.00 16.04 101 SER A C 1
ATOM 816 O O . SER A 1 100 ? 56.810 56.640 105.929 1.00 17.42 101 SER A O 1
ATOM 819 N N A GLU A 1 101 ? 55.152 55.878 104.578 0.50 14.89 102 GLU A N 1
ATOM 820 N N B GLU A 1 101 ? 55.152 55.880 104.577 0.50 14.61 102 GLU A N 1
ATOM 821 C CA A GLU A 1 101 ? 56.075 55.351 103.549 0.50 15.36 102 GLU A CA 1
ATOM 822 C CA B GLU A 1 101 ? 56.088 55.361 103.560 0.50 14.86 102 GLU A CA 1
ATOM 823 C C A GLU A 1 101 ? 56.413 56.384 102.498 0.50 14.15 102 GLU A C 1
ATOM 824 C C B GLU A 1 101 ? 56.414 56.383 102.498 0.50 13.85 102 GLU A C 1
ATOM 825 O O A GLU A 1 101 ? 55.780 56.460 101.458 0.50 13.05 102 GLU A O 1
ATOM 826 O O B GLU A 1 101 ? 55.779 56.453 101.459 0.50 12.84 102 GLU A O 1
ATOM 837 N N . LYS A 1 102 ? 57.429 57.190 102.792 1.00 13.54 103 LYS A N 1
ATOM 838 C CA . LYS A 1 102 ? 57.797 58.286 101.926 1.00 12.65 103 LYS A CA 1
ATOM 839 C C . LYS A 1 102 ? 59.259 58.221 101.488 1.00 13.52 103 LYS A C 1
ATOM 840 O O . LYS A 1 102 ? 60.124 57.735 102.220 1.00 14.81 103 LYS A O 1
ATOM 846 N N . LEU A 1 103 ? 59.506 58.655 100.247 1.00 13.02 104 LEU A N 1
ATOM 847 C CA . LEU A 1 103 ? 60.854 58.682 99.662 1.00 13.32 104 LEU A CA 1
ATOM 848 C C . LEU A 1 103 ? 61.685 59.733 100.325 1.00 13.60 104 LEU A C 1
ATOM 849 O O . LEU A 1 103 ? 61.174 60.630 100.973 1.00 14.51 104 LEU A O 1
ATOM 854 N N . ALA A 1 104 ? 62.995 59.650 100.132 1.00 15.57 105 ALA A N 1
ATOM 855 C CA . ALA A 1 104 ? 63.905 60.668 100.692 1.00 15.80 105 ALA A CA 1
ATOM 856 C C . ALA A 1 104 ? 63.919 61.869 99.757 1.00 18.20 105 ALA A C 1
ATOM 857 O O . ALA A 1 104 ? 64.242 62.992 100.190 1.00 18.31 105 ALA A O 1
ATOM 859 N N . GLN A 1 105 ? 63.643 61.629 98.466 1.00 19.10 106 GLN A N 1
ATOM 860 C CA . GLN A 1 105 ? 63.533 62.791 97.573 1.00 19.55 106 GLN A CA 1
ATOM 861 C C . GLN A 1 105 ? 62.418 62.452 96.551 1.00 17.57 106 GLN A C 1
ATOM 862 O O . GLN A 1 105 ? 62.096 61.275 96.312 1.00 15.76 106 GLN A O 1
ATOM 868 N N . GLU A 1 106 ? 61.786 63.476 96.020 1.00 16.05 107 GLU A N 1
ATOM 869 C CA . GLU A 1 106 ? 60.708 63.255 95.085 1.00 14.65 107 GLU A CA 1
ATOM 870 C C . GLU A 1 106 ? 61.138 62.411 93.892 1.00 13.80 107 GLU A C 1
ATOM 871 O O . GLU A 1 106 ? 62.234 62.613 93.361 1.00 14.00 107 GLU A O 1
ATOM 877 N N . ARG A 1 107 ? 60.293 61.464 93.478 1.00 13.02 108 ARG A N 1
ATOM 878 C CA . ARG A 1 107 ? 60.567 60.728 92.266 1.00 12.69 108 ARG A CA 1
ATOM 879 C C . ARG A 1 107 ? 59.868 61.467 91.106 1.00 12.64 108 ARG A C 1
ATOM 880 O O . ARG A 1 107 ? 58.702 61.831 91.216 1.00 12.38 108 ARG A O 1
ATOM 888 N N . VAL A 1 108 ? 60.585 61.708 90.027 1.00 11.70 109 VAL A N 1
ATOM 889 C CA . VAL A 1 108 ? 59.976 62.286 88.842 1.00 12.09 109 VAL A CA 1
ATOM 890 C C . VAL A 1 108 ? 60.111 61.246 87.746 1.00 12.95 109 VAL A C 1
ATOM 891 O O . VAL A 1 108 ? 61.187 60.698 87.525 1.00 13.78 109 VAL A O 1
ATOM 895 N N . ILE A 1 109 ? 58.983 60.882 87.132 1.00 11.98 110 ILE A N 1
ATOM 896 C CA . ILE A 1 109 ? 58.964 59.849 86.085 1.00 12.12 110 ILE A CA 1
ATOM 897 C C . ILE A 1 109 ? 58.651 60.530 84.766 1.00 12.39 110 ILE A C 1
ATOM 898 O O . ILE A 1 109 ? 57.712 61.335 84.692 1.00 12.68 110 ILE A O 1
ATOM 903 N N . GLY A 1 110 ? 59.373 60.150 83.707 1.00 12.43 111 GLY A N 1
ATOM 904 C CA . GLY A 1 110 ? 59.104 60.742 82.409 1.00 12.56 111 GLY A CA 1
ATOM 905 C C . GLY A 1 110 ? 58.319 59.780 81.509 1.00 12.79 111 GLY A C 1
ATOM 906 O O . GLY A 1 110 ? 58.483 58.533 81.545 1.00 13.18 111 GLY A O 1
ATOM 907 N N . ALA A 1 111 ? 57.425 60.370 80.710 1.00 12.16 112 ALA A N 1
ATOM 908 C CA . ALA A 1 111 ? 56.656 59.616 79.737 1.00 12.20 112 ALA A CA 1
ATOM 909 C C . ALA A 1 111 ? 56.968 60.055 78.343 1.00 13.24 112 ALA A C 1
ATOM 910 O O . ALA A 1 111 ? 56.864 61.245 78.071 1.00 13.68 112 ALA A O 1
ATOM 912 N N A ASN A 1 112 ? 57.386 59.120 77.470 0.50 12.61 113 ASN A N 1
ATOM 913 N N B ASN A 1 112 ? 57.351 59.121 77.474 0.50 12.72 113 ASN A N 1
ATOM 914 C CA A ASN A 1 112 ? 57.577 59.467 76.074 0.50 13.06 113 ASN A CA 1
ATOM 915 C CA B ASN A 1 112 ? 57.552 59.452 76.087 0.50 13.30 113 ASN A CA 1
ATOM 916 C C A ASN A 1 112 ? 56.201 59.289 75.398 0.50 13.26 113 ASN A C 1
ATOM 917 C C B ASN A 1 112 ? 56.160 59.324 75.450 0.50 13.36 113 ASN A C 1
ATOM 918 O O A ASN A 1 112 ? 55.525 58.274 75.601 0.50 13.28 113 ASN A O 1
ATOM 919 O O B ASN A 1 112 ? 55.438 58.360 75.718 0.50 13.36 113 ASN A O 1
ATOM 928 N N . VAL A 1 113 ? 55.800 60.273 74.594 1.00 11.00 114 VAL A N 1
ATOM 929 C CA . VAL A 1 113 ? 54.480 60.280 74.011 1.00 11.48 114 VAL A CA 1
ATOM 930 C C . VAL A 1 113 ? 54.555 60.382 72.489 1.00 11.04 114 VAL A C 1
ATOM 931 O O . VAL A 1 113 ? 55.372 61.118 71.971 1.00 11.43 114 VAL A O 1
ATOM 935 N N A TRP A 1 114 ? 53.718 59.615 71.819 0.50 11.29 115 TRP A N 1
ATOM 936 N N B TRP A 1 114 ? 53.740 59.604 71.801 0.50 10.67 115 TRP A N 1
ATOM 937 C CA A TRP A 1 114 ? 53.643 59.619 70.353 0.50 11.20 115 TRP A CA 1
ATOM 938 C CA B TRP A 1 114 ? 53.670 59.657 70.327 0.50 10.00 115 TRP A CA 1
ATOM 939 C C A TRP A 1 114 ? 52.179 59.691 69.940 0.50 11.90 115 TRP A C 1
ATOM 940 C C B TRP A 1 114 ? 52.195 59.707 69.944 0.50 11.22 115 TRP A C 1
ATOM 941 O O A TRP A 1 114 ? 51.342 59.071 70.600 0.50 11.22 115 TRP A O 1
ATOM 942 O O B TRP A 1 114 ? 51.368 59.091 70.624 0.50 10.60 115 TRP A O 1
ATOM 963 N N . VAL A 1 115 ? 51.880 60.419 68.850 1.00 10.20 116 VAL A N 1
ATOM 964 C CA . VAL A 1 115 ? 50.503 60.506 68.288 1.00 11.69 116 VAL A CA 1
ATOM 965 C C . VAL A 1 115 ? 50.726 60.200 66.799 1.00 10.54 116 VAL A C 1
ATOM 966 O O . VAL A 1 115 ? 51.509 60.925 66.104 1.00 12.14 116 VAL A O 1
ATOM 970 N N . ASP A 1 116 ? 50.113 59.091 66.366 1.00 11.49 117 ASP A N 1
ATOM 971 C CA . ASP A 1 116 ? 50.300 58.547 64.999 1.00 11.46 117 ASP A CA 1
ATOM 972 C C . ASP A 1 116 ? 51.815 58.400 64.708 1.00 10.71 117 ASP A C 1
ATOM 973 O O . ASP A 1 116 ? 52.289 58.694 63.586 1.00 11.43 117 ASP A O 1
ATOM 978 N N . GLY A 1 117 ? 52.537 58.005 65.747 1.00 11.06 118 GLY A N 1
ATOM 979 C CA . GLY A 1 117 ? 53.947 57.750 65.577 1.00 10.96 118 GLY A CA 1
ATOM 980 C C . GLY A 1 117 ? 54.840 58.925 65.567 1.00 12.83 118 GLY A C 1
ATOM 981 O O . GLY A 1 117 ? 56.041 58.755 65.325 1.00 13.86 118 GLY A O 1
ATOM 982 N N . ILE A 1 118 ? 54.276 60.124 65.723 1.00 12.61 119 ILE A N 1
ATOM 983 C CA . ILE A 1 118 ? 55.079 61.348 65.704 1.00 12.70 119 ILE A CA 1
ATOM 984 C C . ILE A 1 118 ? 55.374 61.686 67.158 1.00 12.61 119 ILE A C 1
ATOM 985 O O . ILE A 1 118 ? 54.451 61.720 68.012 1.00 12.47 119 ILE A O 1
ATOM 990 N N . GLN A 1 119 ? 56.645 61.957 67.461 1.00 11.39 120 GLN A N 1
ATOM 991 C CA . GLN A 1 119 ? 56.942 62.146 68.898 1.00 12.93 120 GLN A CA 1
ATOM 992 C C . GLN A 1 119 ? 56.473 63.519 69.422 1.00 13.48 120 GLN A C 1
ATOM 993 O O . GLN A 1 119 ? 56.623 64.549 68.736 1.00 14.15 120 GLN A O 1
ATOM 999 N N . LYS A 1 120 ? 55.810 63.492 70.576 1.00 11.69 121 LYS A N 1
ATOM 1000 C CA . LYS A 1 120 ? 55.296 64.734 71.197 1.00 11.49 121 LYS A CA 1
ATOM 1001 C C . LYS A 1 120 ? 56.181 65.047 72.394 1.00 11.56 121 LYS A C 1
ATOM 1002 O O . LYS A 1 120 ? 57.130 64.340 72.717 1.00 11.27 121 LYS A O 1
ATOM 1008 N N . GLU A 1 121 ? 55.892 66.150 73.056 1.00 10.65 122 GLU A N 1
ATOM 1009 C CA . GLU A 1 121 ? 56.653 66.506 74.236 1.00 11.64 122 GLU A CA 1
ATOM 1010 C C . GLU A 1 121 ? 56.600 65.459 75.374 1.00 11.75 122 GLU A C 1
ATOM 1011 O O . GLU A 1 121 ? 55.532 64.881 75.683 1.00 12.28 122 GLU A O 1
ATOM 1017 N N . THR A 1 122 ? 57.777 65.183 75.959 1.00 11.62 123 THR A N 1
ATOM 1018 C CA . THR A 1 122 ? 57.814 64.351 77.182 1.00 12.41 123 THR A CA 1
ATOM 1019 C C . THR A 1 122 ? 56.829 64.829 78.226 1.00 12.46 123 THR A C 1
ATOM 1020 O O . THR A 1 122 ? 56.600 66.013 78.334 1.00 13.40 123 THR A O 1
ATOM 1024 N N . GLU A 1 123 ? 56.229 63.923 78.999 1.00 10.98 124 GLU A N 1
ATOM 1025 C CA . GLU A 1 123 ? 55.327 64.322 80.068 1.00 10.76 124 GLU A CA 1
ATOM 1026 C C . GLU A 1 123 ? 55.962 63.887 81.343 1.00 10.50 124 GLU A C 1
ATOM 1027 O O . GLU A 1 123 ? 56.690 62.884 81.368 1.00 12.44 124 GLU A O 1
ATOM 1033 N N . LEU A 1 124 ? 55.725 64.631 82.405 1.00 10.30 125 LEU A N 1
ATOM 1034 C CA . LEU A 1 124 ? 56.359 64.353 83.709 1.00 10.22 125 LEU A CA 1
ATOM 1035 C C . LEU A 1 124 ? 55.294 64.173 84.794 1.00 10.52 125 LEU A C 1
ATOM 1036 O O . LEU A 1 124 ? 54.346 65.012 84.903 1.00 11.42 125 LEU A O 1
ATOM 1041 N N . ILE A 1 125 ? 55.469 63.117 85.596 1.00 10.88 126 ILE A N 1
ATOM 1042 C CA . ILE A 1 125 ? 54.609 62.902 86.727 1.00 10.95 126 ILE A CA 1
ATOM 1043 C C . ILE A 1 125 ? 55.513 62.654 87.951 1.00 12.09 126 ILE A C 1
ATOM 1044 O O . ILE A 1 125 ? 56.684 62.226 87.806 1.00 12.77 126 ILE A O 1
ATOM 1049 N N . ARG A 1 126 ? 55.008 62.934 89.149 1.00 11.59 127 ARG A N 1
ATOM 1050 C CA . ARG A 1 126 ? 55.907 62.855 90.311 1.00 11.61 127 ARG A CA 1
ATOM 1051 C C . ARG A 1 126 ? 55.191 62.283 91.520 1.00 12.77 127 ARG A C 1
ATOM 1052 O O . ARG A 1 126 ? 53.954 62.176 91.560 1.00 13.67 127 ARG A O 1
ATOM 1060 N N . THR A 1 127 ? 55.985 61.760 92.451 1.00 11.68 128 THR A N 1
ATOM 1061 C CA . THR A 1 127 ? 55.402 61.343 93.695 1.00 11.88 128 THR A CA 1
ATOM 1062 C C . THR A 1 127 ? 56.419 61.401 94.802 1.00 11.62 128 THR A C 1
ATOM 1063 O O . THR A 1 127 ? 57.631 61.337 94.529 1.00 11.89 128 THR A O 1
ATOM 1067 N N . ASN A 1 128 ? 55.949 61.577 96.036 1.00 11.79 129 ASN A N 1
ATOM 1068 C CA . ASN A 1 128 ? 56.853 61.451 97.186 1.00 11.19 129 ASN A CA 1
ATOM 1069 C C . ASN A 1 128 ? 56.640 60.081 97.894 1.00 11.68 129 ASN A C 1
ATOM 1070 O O . ASN A 1 128 ? 57.308 59.773 98.917 1.00 11.97 129 ASN A O 1
ATOM 1075 N N . LYS A 1 129 ? 55.766 59.230 97.309 1.00 11.35 130 LYS A N 1
ATOM 1076 C CA . LYS A 1 129 ? 55.428 57.965 97.966 1.00 11.97 130 LYS A CA 1
ATOM 1077 C C . LYS A 1 129 ? 56.436 56.864 97.679 1.00 12.51 130 LYS A C 1
ATOM 1078 O O . LYS A 1 129 ? 56.846 56.636 96.531 1.00 10.78 130 LYS A O 1
ATOM 1084 N N . LYS A 1 130 ? 56.837 56.167 98.733 1.00 12.42 131 LYS A N 1
ATOM 1085 C CA . LYS A 1 130 ? 57.779 55.058 98.492 1.00 14.05 131 LYS A CA 1
ATOM 1086 C C . LYS A 1 130 ? 57.081 53.991 97.631 1.00 13.93 131 LYS A C 1
ATOM 1087 O O . LYS A 1 130 ? 57.676 53.357 96.745 1.00 14.06 131 LYS A O 1
ATOM 1093 N N . ASN A 1 131 ? 55.807 53.776 97.924 1.00 13.21 132 ASN A N 1
ATOM 1094 C CA . ASN A 1 131 ? 54.978 52.842 97.192 1.00 12.94 132 ASN A CA 1
ATOM 1095 C C . ASN A 1 131 ? 53.808 53.657 96.615 1.00 13.31 132 ASN A C 1
ATOM 1096 O O . ASN A 1 131 ? 53.086 54.310 97.382 1.00 13.65 132 ASN A O 1
ATOM 1101 N N . VAL A 1 132 ? 53.608 53.577 95.307 1.00 12.25 133 VAL A N 1
ATOM 1102 C CA . VAL A 1 132 ? 52.580 54.377 94.669 1.00 11.35 133 VAL A CA 1
ATOM 1103 C C . VAL A 1 132 ? 51.610 53.490 93.945 1.00 11.20 133 VAL A C 1
ATOM 1104 O O . VAL A 1 132 ? 52.007 52.501 93.311 1.00 12.55 133 VAL A O 1
ATOM 1108 N N . THR A 1 133 ? 50.331 53.830 93.998 1.00 11.11 134 THR A N 1
ATOM 1109 C CA . THR A 1 133 ? 49.458 52.911 93.262 1.00 10.65 134 THR A CA 1
ATOM 1110 C C . THR A 1 133 ? 49.589 53.126 91.764 1.00 10.45 134 THR A C 1
ATOM 1111 O O . THR A 1 133 ? 49.846 54.215 91.264 1.00 9.92 134 THR A O 1
ATOM 1115 N N . LEU A 1 134 ? 49.385 52.049 91.033 1.00 10.19 135 LEU A N 1
ATOM 1116 C CA . LEU A 1 134 ? 49.332 52.107 89.567 1.00 11.43 135 LEU A CA 1
ATOM 1117 C C . LEU A 1 134 ? 48.167 53.049 89.183 1.00 11.37 135 LEU A C 1
ATOM 1118 O O . LEU A 1 134 ? 48.264 53.800 88.230 1.00 10.65 135 LEU A O 1
ATOM 1123 N N . GLN A 1 135 ? 47.081 53.036 89.987 1.00 10.27 136 GLN A N 1
ATOM 1124 C CA . GLN A 1 135 ? 45.942 53.923 89.716 1.00 9.67 136 GLN A CA 1
ATOM 1125 C C . GLN A 1 135 ? 46.382 55.405 89.691 1.00 9.46 136 GLN A C 1
ATOM 1126 O O . GLN A 1 135 ? 45.999 56.168 88.779 1.00 9.53 136 GLN A O 1
ATOM 1132 N N . GLU A 1 136 ? 47.138 55.830 90.694 1.00 9.44 137 GLU A N 1
ATOM 1133 C CA . GLU A 1 136 ? 47.609 57.212 90.707 1.00 9.86 137 GLU A CA 1
ATOM 1134 C C . GLU A 1 136 ? 48.437 57.555 89.467 1.00 10.44 137 GLU A C 1
ATOM 1135 O O . GLU A 1 136 ? 48.332 58.636 88.885 1.00 9.72 137 GLU A O 1
ATOM 1141 N N . LEU A 1 137 ? 49.368 56.677 89.112 1.00 10.76 138 LEU A N 1
ATOM 1142 C CA . LEU A 1 137 ? 50.182 56.953 87.932 1.00 11.77 138 LEU A CA 1
ATOM 1143 C C . LEU A 1 137 ? 49.306 57.059 86.697 1.00 10.67 138 LEU A C 1
ATOM 1144 O O . LEU A 1 137 ? 49.525 57.913 85.847 1.00 11.07 138 LEU A O 1
ATOM 1149 N N . ASP A 1 138 ? 48.370 56.141 86.566 1.00 10.09 139 ASP A N 1
ATOM 1150 C CA . ASP A 1 138 ? 47.510 56.111 85.365 1.00 10.65 139 ASP A CA 1
ATOM 1151 C C . ASP A 1 138 ? 46.723 57.403 85.309 1.00 10.51 139 ASP A C 1
ATOM 1152 O O . ASP A 1 138 ? 46.625 58.041 84.250 1.00 9.81 139 ASP A O 1
ATOM 1157 N N . ILE A 1 139 ? 46.186 57.801 86.459 1.00 10.46 140 ILE A N 1
ATOM 1158 C CA . ILE A 1 139 ? 45.366 59.010 86.458 1.00 9.96 140 ILE A CA 1
ATOM 1159 C C . ILE A 1 139 ? 46.231 60.226 86.097 1.00 10.13 140 ILE A C 1
ATOM 1160 O O . ILE A 1 139 ? 45.807 61.104 85.318 1.00 9.97 140 ILE A O 1
ATOM 1165 N N . LYS A 1 140 ? 47.426 60.310 86.672 1.00 9.98 141 LYS A N 1
ATOM 1166 C CA . LYS A 1 140 ? 48.240 61.478 86.357 1.00 10.08 141 LYS A CA 1
ATOM 1167 C C . LYS A 1 140 ? 48.573 61.543 84.877 1.00 8.83 141 LYS A C 1
ATOM 1168 O O . LYS A 1 140 ? 48.631 62.658 84.353 1.00 10.39 141 LYS A O 1
ATOM 1174 N N . ILE A 1 141 ? 48.817 60.399 84.220 1.00 9.04 142 ILE A N 1
ATOM 1175 C CA . ILE A 1 141 ? 49.075 60.469 82.782 1.00 8.78 142 ILE A CA 1
ATOM 1176 C C . ILE A 1 141 ? 47.776 60.811 82.026 1.00 9.74 142 ILE A C 1
ATOM 1177 O O . ILE A 1 141 ? 47.783 61.684 81.126 1.00 11.24 142 ILE A O 1
ATOM 1182 N N . ARG A 1 142 ? 46.667 60.175 82.373 1.00 9.98 143 ARG A N 1
ATOM 1183 C CA . ARG A 1 142 ? 45.438 60.449 81.599 1.00 9.83 143 ARG A CA 1
ATOM 1184 C C . ARG A 1 142 ? 45.030 61.875 81.747 1.00 11.25 143 ARG A C 1
ATOM 1185 O O . ARG A 1 142 ? 44.476 62.444 80.807 1.00 11.02 143 ARG A O 1
ATOM 1193 N N . LYS A 1 143 ? 45.294 62.468 82.924 1.00 11.05 144 LYS A N 1
ATOM 1194 C CA . LYS A 1 143 ? 44.969 63.887 83.110 1.00 12.05 144 LYS A CA 1
ATOM 1195 C C . LYS A 1 143 ? 45.719 64.750 82.100 1.00 11.71 144 LYS A C 1
ATOM 1196 O O . LYS A 1 143 ? 45.160 65.660 81.496 1.00 10.94 144 LYS A O 1
ATOM 1202 N N . ILE A 1 144 ? 47.009 64.486 81.912 1.00 10.48 145 ILE A N 1
ATOM 1203 C CA . ILE A 1 144 ? 47.764 65.299 80.967 1.00 10.69 145 ILE A CA 1
ATOM 1204 C C . ILE A 1 144 ? 47.285 64.991 79.541 1.00 10.01 145 ILE A C 1
ATOM 1205 O O . ILE A 1 144 ? 47.139 65.929 78.718 1.00 10.99 145 ILE A O 1
ATOM 1210 N N . LEU A 1 145 ? 47.052 63.693 79.242 1.00 9.26 146 LEU A N 1
ATOM 1211 C CA . LEU A 1 145 ? 46.588 63.372 77.893 1.00 8.79 146 LEU A CA 1
ATOM 1212 C C . LEU A 1 145 ? 45.218 64.019 77.621 1.00 9.80 146 LEU A C 1
ATOM 1213 O O . LEU A 1 145 ? 44.914 64.380 76.479 1.00 10.33 146 LEU A O 1
ATOM 1218 N N . SER A 1 146 ? 44.406 64.116 78.664 1.00 9.99 147 SER A N 1
ATOM 1219 C CA . SER A 1 146 ? 43.097 64.777 78.487 1.00 11.95 147 SER A CA 1
ATOM 1220 C C . SER A 1 146 ? 43.327 66.298 78.233 1.00 12.02 147 SER A C 1
ATOM 1221 O O . SER A 1 146 ? 42.796 66.901 77.297 1.00 12.05 147 SER A O 1
ATOM 1224 N N . ASP A 1 147 ? 44.180 66.905 79.038 1.00 11.90 148 ASP A N 1
ATOM 1225 C CA . ASP A 1 147 ? 44.450 68.311 78.877 1.00 13.12 148 ASP A CA 1
ATOM 1226 C C . ASP A 1 147 ? 44.976 68.644 77.473 1.00 12.31 148 ASP A C 1
ATOM 1227 O O . ASP A 1 147 ? 44.547 69.621 76.839 1.00 12.46 148 ASP A O 1
ATOM 1232 N N . LYS A 1 148 ? 45.935 67.847 77.014 1.00 10.87 149 LYS A N 1
ATOM 1233 C CA . LYS A 1 148 ? 46.600 68.139 75.767 1.00 10.80 149 LYS A CA 1
ATOM 1234 C C . LYS A 1 148 ? 46.026 67.606 74.529 1.00 11.55 149 LYS A C 1
ATOM 1235 O O . LYS A 1 148 ? 46.084 68.273 73.477 1.00 13.13 149 LYS A O 1
ATOM 1241 N N . TYR A 1 149 ? 45.488 66.382 74.625 1.00 9.30 150 TYR A N 1
ATOM 1242 C CA . TYR A 1 149 ? 45.008 65.705 73.429 1.00 10.18 150 TYR A CA 1
ATOM 1243 C C . TYR A 1 149 ? 43.508 65.380 73.437 1.00 10.42 150 TYR A C 1
ATOM 1244 O O . TYR A 1 149 ? 43.049 64.750 72.460 1.00 10.76 150 TYR A O 1
ATOM 1253 N N . LYS A 1 150 ? 42.796 65.841 74.476 1.00 10.33 151 LYS A N 1
ATOM 1254 C CA . LYS A 1 150 ? 41.318 65.679 74.530 1.00 12.11 151 LYS A CA 1
ATOM 1255 C C . LYS A 1 150 ? 40.910 64.257 74.290 1.00 11.60 151 LYS A C 1
ATOM 1256 O O . LYS A 1 150 ? 39.941 63.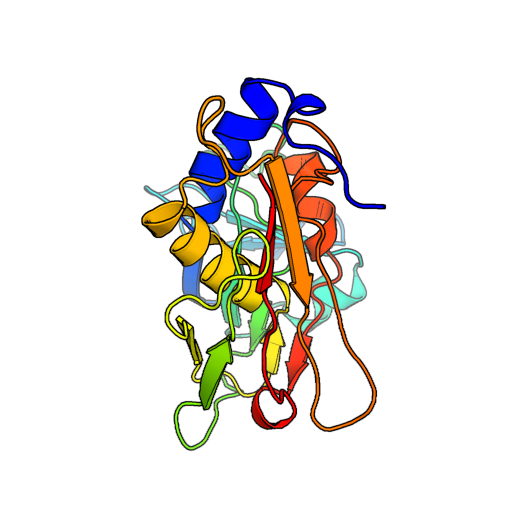990 73.568 1.00 12.46 151 LYS A O 1
ATOM 1262 N N . ILE A 1 151 ? 41.570 63.333 74.989 1.00 9.57 152 ILE A N 1
ATOM 1263 C CA . ILE A 1 151 ? 41.297 61.943 74.669 1.00 10.08 152 ILE A CA 1
ATOM 1264 C C . ILE A 1 151 ? 39.896 61.480 74.951 1.00 10.16 152 ILE A C 1
ATOM 1265 O O . ILE A 1 151 ? 39.464 60.499 74.377 1.00 11.37 152 ILE A O 1
ATOM 1270 N N . TYR A 1 152 ? 39.176 62.156 75.836 1.00 10.16 153 TYR A N 1
ATOM 1271 C CA . TYR A 1 152 ? 37.810 61.695 76.104 1.00 10.37 153 TYR A CA 1
ATOM 1272 C C . TYR A 1 152 ? 36.742 62.638 75.558 1.00 11.08 153 TYR A C 1
ATOM 1273 O O . TYR A 1 152 ? 35.559 62.532 75.963 1.00 11.95 153 TYR A O 1
ATOM 1282 N N . TYR A 1 153 ? 37.143 63.486 74.630 1.00 11.13 154 TYR A N 1
ATOM 1283 C CA . TYR A 1 153 ? 36.145 64.292 73.872 1.00 11.02 154 TYR A CA 1
ATOM 1284 C C . TYR A 1 153 ? 35.603 63.286 72.828 1.00 12.56 154 TYR A C 1
ATOM 1285 O O . TYR A 1 153 ? 36.344 62.436 72.279 1.00 14.15 154 TYR A O 1
ATOM 1294 N N A LYS A 1 154 ? 34.318 63.396 72.515 0.50 12.61 155 LYS A N 1
ATOM 1295 N N B LYS A 1 154 ? 34.318 63.395 72.518 0.50 12.76 155 LYS A N 1
ATOM 1296 C CA A LYS A 1 154 ? 33.725 62.483 71.550 0.50 13.00 155 LYS A CA 1
ATOM 1297 C CA B LYS A 1 154 ? 33.726 62.484 71.552 0.50 13.29 155 LYS A CA 1
ATOM 1298 C C A LYS A 1 154 ? 34.280 62.690 70.142 0.50 13.56 155 LYS A C 1
ATOM 1299 C C B LYS A 1 154 ? 34.286 62.689 70.144 0.50 13.72 155 LYS A C 1
ATOM 1300 O O A LYS A 1 154 ? 34.528 61.737 69.398 0.50 12.51 155 LYS A O 1
ATOM 1301 O O B LYS A 1 154 ? 34.542 61.737 69.403 0.50 12.64 155 LYS A O 1
ATOM 1312 N N . ASP A 1 155 ? 34.467 63.943 69.773 1.00 13.06 156 ASP A N 1
ATOM 1313 C CA . ASP A 1 155 ? 34.881 64.290 68.395 1.00 15.15 156 ASP A CA 1
ATOM 1314 C C . ASP A 1 155 ? 36.342 64.632 68.179 1.00 14.11 156 ASP A C 1
ATOM 1315 O O . ASP A 1 155 ? 36.739 65.039 67.067 1.00 16.16 156 ASP A O 1
ATOM 1320 N N . SER A 1 156 ? 37.159 64.487 69.211 1.00 12.94 157 SER A N 1
ATOM 1321 C CA . SER A 1 156 ? 38.578 64.779 69.037 1.00 13.17 157 SER A CA 1
ATOM 1322 C C . SER A 1 156 ? 39.173 63.663 68.159 1.00 12.84 157 SER A C 1
ATOM 1323 O O . SER A 1 156 ? 38.627 62.552 68.037 1.00 13.50 157 SER A O 1
ATOM 1326 N N . GLU A 1 157 ? 40.325 63.928 67.554 1.00 13.57 158 GLU A N 1
ATOM 1327 C CA . GLU A 1 157 ? 40.892 62.961 66.621 1.00 15.48 158 GLU A CA 1
ATOM 1328 C C . GLU A 1 157 ? 41.425 61.689 67.221 1.00 14.14 158 GLU A C 1
ATOM 1329 O O . GLU A 1 157 ? 41.441 60.681 66.529 1.00 14.32 158 GLU A O 1
ATOM 1335 N N . ILE A 1 158 ? 41.807 61.706 68.491 1.00 12.95 159 ILE A N 1
ATOM 1336 C CA . ILE A 1 158 ? 42.414 60.490 69.055 1.00 14.16 159 ILE A CA 1
ATOM 1337 C C . ILE A 1 158 ? 41.352 59.425 69.147 1.00 14.75 159 ILE A C 1
ATOM 1338 O O . ILE A 1 158 ? 40.311 59.687 69.744 1.00 15.38 159 ILE A O 1
ATOM 1343 N N . SER A 1 159 ? 41.628 58.213 68.643 1.00 12.25 160 SER A N 1
ATOM 1344 C CA . SER A 1 159 ? 40.618 57.153 68.666 1.00 13.53 160 SER A CA 1
ATOM 1345 C C . SER A 1 159 ? 41.148 55.852 69.259 1.00 12.15 160 SER A C 1
ATOM 1346 O O . SER A 1 159 ? 40.395 54.940 69.566 1.00 12.05 160 SER A O 1
ATOM 1349 N N . LYS A 1 160 ? 42.462 55.767 69.448 1.00 11.90 161 LYS A N 1
ATOM 1350 C CA . LYS A 1 160 ? 43.046 54.597 70.111 1.00 11.64 161 LYS A CA 1
ATOM 1351 C C . LYS A 1 160 ? 44.236 55.054 70.973 1.00 12.54 161 LYS A C 1
ATOM 1352 O O . LYS A 1 160 ? 44.892 56.020 70.620 1.00 12.65 161 LYS A O 1
ATOM 1358 N N . GLY A 1 161 ? 44.538 54.332 72.055 1.00 12.23 162 GLY A N 1
ATOM 1359 C CA . GLY A 1 161 ? 45.675 54.764 72.849 1.00 12.29 162 GLY A CA 1
ATOM 1360 C C . GLY A 1 161 ? 46.085 53.738 73.878 1.00 12.18 162 GLY A C 1
ATOM 1361 O O . GLY A 1 161 ? 45.237 53.052 74.450 1.00 12.96 162 GLY A O 1
ATOM 1362 N N . LEU A 1 162 ? 47.397 53.606 74.061 1.00 11.57 163 LEU A N 1
ATOM 1363 C CA . LEU A 1 162 ? 47.949 52.699 75.029 1.00 11.57 163 LEU A CA 1
ATOM 1364 C C . LEU A 1 162 ? 48.927 53.408 75.924 1.00 10.99 163 LEU A C 1
ATOM 1365 O O . LEU A 1 162 ? 49.813 54.126 75.424 1.00 11.30 163 LEU A O 1
ATOM 1370 N N . ILE A 1 163 ? 48.791 53.191 77.226 1.00 10.02 164 ILE A N 1
ATOM 1371 C CA . ILE A 1 163 ? 49.776 53.726 78.174 1.00 11.84 164 ILE A CA 1
ATOM 1372 C C . ILE A 1 163 ? 50.512 52.529 78.758 1.00 11.91 164 ILE A C 1
ATOM 1373 O O . ILE A 1 163 ? 49.844 51.579 79.260 1.00 13.33 164 ILE A O 1
ATOM 1378 N N . GLU A 1 164 ? 51.856 52.550 78.706 1.00 10.70 165 GLU A N 1
ATOM 1379 C CA . GLU A 1 164 ? 52.597 51.429 79.269 1.00 11.87 165 GLU A CA 1
ATOM 1380 C C . GLU A 1 164 ? 53.525 51.940 80.375 1.00 12.69 165 GLU A C 1
ATOM 1381 O O . GLU A 1 164 ? 54.226 52.961 80.175 1.00 12.66 165 GLU A O 1
ATOM 1387 N N A PHE A 1 165 ? 53.545 51.236 81.511 0.50 12.35 166 PHE A N 1
ATOM 1388 N N B PHE A 1 165 ? 53.528 51.249 81.524 0.50 12.14 166 PHE A N 1
ATOM 1389 C CA A PHE A 1 165 ? 54.384 51.622 82.643 0.50 12.82 166 PHE A CA 1
ATOM 1390 C CA B PHE A 1 165 ? 54.388 51.624 82.647 0.50 12.42 166 PHE A CA 1
ATOM 1391 C C A PHE A 1 165 ? 55.460 50.547 82.748 0.50 13.03 166 PHE A C 1
ATOM 1392 C C B PHE A 1 165 ? 55.460 50.546 82.740 0.50 12.81 166 PHE A C 1
ATOM 1393 O O A PHE A 1 165 ? 55.153 49.395 83.035 0.50 13.78 166 PHE A O 1
ATOM 1394 O O B PHE A 1 165 ? 55.151 49.390 83.011 0.50 13.68 166 PHE A O 1
ATOM 1409 N N . ASP A 1 166 ? 56.712 50.933 82.549 1.00 12.69 167 ASP A N 1
ATOM 1410 C CA . ASP A 1 166 ? 57.787 49.958 82.549 1.00 13.33 167 ASP A CA 1
ATOM 1411 C C . ASP A 1 166 ? 58.589 50.04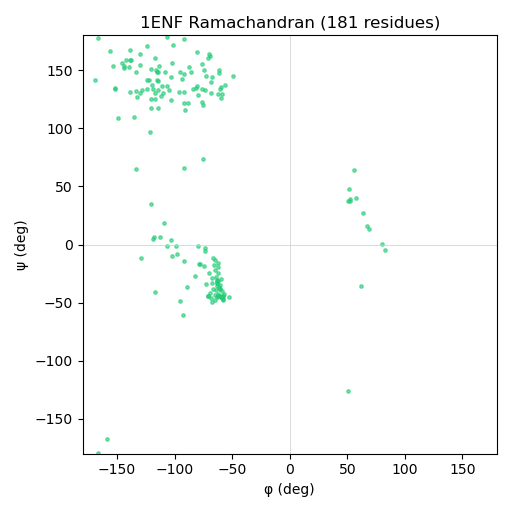7 83.804 1.00 12.69 167 ASP A C 1
ATOM 1412 O O . ASP A 1 166 ? 58.977 51.139 84.200 1.00 13.73 167 ASP A O 1
ATOM 1417 N N . MET A 1 167 ? 58.942 48.886 84.383 1.00 12.20 168 MET A N 1
ATOM 1418 C CA . MET A 1 167 ? 59.761 48.872 85.595 1.00 12.27 168 MET A CA 1
ATOM 1419 C C . MET A 1 167 ? 61.262 48.785 85.200 1.00 12.27 168 MET A C 1
ATOM 1420 O O . MET A 1 167 ? 61.612 48.640 83.992 1.00 12.90 168 MET A O 1
ATOM 1425 N N . LYS A 1 168 ? 62.133 48.832 86.199 1.00 11.59 169 LYS A N 1
ATOM 1426 C CA . LYS A 1 168 ? 63.586 48.746 85.955 1.00 13.06 169 LYS A CA 1
ATOM 1427 C C . LYS A 1 168 ? 63.950 47.296 85.723 1.00 13.43 169 LYS A C 1
ATOM 1428 O O . LYS A 1 168 ? 65.073 46.986 85.301 1.00 13.32 169 LYS A O 1
ATOM 1434 N N . THR A 1 169 ? 63.040 46.395 86.114 1.00 14.79 170 THR A N 1
ATOM 1435 C CA . THR A 1 169 ? 63.166 44.948 85.771 1.00 14.42 170 THR A CA 1
ATOM 1436 C C . THR A 1 169 ? 62.203 44.713 84.586 1.00 15.87 170 THR A C 1
ATOM 1437 O O . THR A 1 169 ? 61.434 45.615 84.214 1.00 16.56 170 THR A O 1
ATOM 1441 N N . PRO A 1 170 ? 62.230 43.523 83.957 1.00 16.97 171 PRO A N 1
ATOM 1442 C CA . PRO A 1 170 ? 61.395 43.191 82.805 1.00 17.46 171 PRO A CA 1
ATOM 1443 C C . PRO A 1 170 ? 59.981 42.932 83.218 1.00 20.10 171 PRO A C 1
ATOM 1444 O O . PRO A 1 170 ? 59.519 41.778 83.201 1.00 20.84 171 PRO A O 1
ATOM 1448 N N . ARG A 1 171 ? 59.285 43.994 83.559 1.00 19.12 172 ARG A N 1
ATOM 1449 C CA . ARG A 1 171 ? 57.895 43.840 83.987 1.00 20.44 172 ARG A CA 1
ATOM 1450 C C . ARG A 1 171 ? 57.255 45.137 83.619 1.00 19.36 172 ARG A C 1
ATOM 1451 O O . ARG A 1 171 ? 57.855 46.188 83.837 1.00 19.49 172 ARG A O 1
ATOM 1459 N N . ASP A 1 172 ? 56.080 45.078 83.019 1.00 18.40 173 ASP A N 1
ATOM 1460 C CA . ASP A 1 172 ? 55.414 46.300 82.665 1.00 18.85 173 ASP A CA 1
ATOM 1461 C C . ASP A 1 172 ? 53.927 46.161 82.973 1.00 17.62 173 ASP A C 1
ATOM 1462 O O . ASP A 1 172 ? 53.436 45.027 83.246 1.00 17.91 173 ASP A O 1
ATOM 1467 N N . TYR A 1 173 ? 53.226 47.296 82.938 1.00 14.65 174 TYR A N 1
ATOM 1468 C CA . TYR A 1 173 ? 51.796 47.281 83.196 1.00 14.50 174 TYR A CA 1
ATOM 1469 C C . TYR A 1 173 ? 51.235 48.140 82.073 1.00 15.51 174 TYR A C 1
ATOM 1470 O O . TYR A 1 173 ? 51.925 49.046 81.612 1.00 17.77 174 TYR A O 1
ATOM 1479 N N . SER A 1 174 ? 50.039 47.878 81.591 1.00 14.25 175 SER A N 1
ATOM 1480 C CA . SER A 1 174 ? 49.569 48.752 80.533 1.00 13.77 175 SER A CA 1
ATOM 1481 C C . SER A 1 174 ? 48.073 48.942 80.643 1.00 13.99 175 SER A C 1
ATOM 1482 O O . SER A 1 174 ? 47.360 48.136 81.266 1.00 14.76 175 SER A O 1
ATOM 1485 N N . PHE A 1 175 ? 47.610 50.058 80.093 1.00 12.11 176 PHE A N 1
ATOM 1486 C CA . PHE A 1 175 ? 46.173 50.343 80.048 1.00 12.33 176 PHE A CA 1
ATOM 1487 C C . PHE A 1 175 ? 45.812 50.814 78.631 1.00 12.70 176 PHE A C 1
ATOM 1488 O O . PHE A 1 175 ? 46.489 51.689 78.073 1.00 11.73 176 PHE A O 1
ATOM 1496 N N . ASP A 1 176 ? 44.742 50.243 78.068 1.00 12.30 177 ASP A N 1
ATOM 1497 C CA . ASP A 1 176 ? 44.217 50.639 76.752 1.00 12.51 177 ASP A CA 1
ATOM 1498 C C . ASP A 1 176 ? 43.186 51.726 77.219 1.00 11.78 177 ASP A C 1
ATOM 1499 O O . ASP A 1 176 ? 42.231 51.419 77.991 1.00 11.76 177 ASP A O 1
ATOM 1504 N N . ILE A 1 177 ? 43.424 52.989 76.818 1.00 11.66 178 ILE A N 1
ATOM 1505 C CA . ILE A 1 177 ? 42.612 54.077 77.344 1.00 12.04 178 ILE A CA 1
ATOM 1506 C C . ILE A 1 177 ? 41.149 54.053 76.928 1.00 11.77 178 ILE A C 1
ATOM 1507 O O . ILE A 1 177 ? 40.344 54.748 77.536 1.00 13.20 178 ILE A O 1
ATOM 1512 N N . TYR A 1 178 ? 40.791 53.211 75.954 1.00 11.15 179 TYR A N 1
ATOM 1513 C CA . TYR A 1 178 ? 39.372 53.140 75.562 1.00 11.24 179 TYR A CA 1
ATOM 1514 C C . TYR A 1 178 ? 38.756 51.784 75.924 1.00 12.59 179 TYR A C 1
ATOM 1515 O O . TYR A 1 178 ? 37.581 51.503 75.614 1.00 12.87 179 TYR A O 1
ATOM 1524 N N . ASP A 1 179 ? 39.501 50.951 76.629 1.00 11.61 180 ASP A N 1
ATOM 1525 C CA . ASP A 1 179 ? 38.958 49.653 77.005 1.00 16.21 180 ASP A CA 1
ATOM 1526 C C . ASP A 1 179 ? 38.304 49.831 78.382 1.00 17.20 180 ASP A C 1
ATOM 1527 O O . ASP A 1 179 ? 38.744 49.259 79.386 1.00 19.15 180 ASP A O 1
ATOM 1532 N N . LEU A 1 180 ? 37.236 50.618 78.436 1.00 17.82 181 LEU A N 1
ATOM 1533 C CA . LEU A 1 180 ? 36.566 50.899 79.713 1.00 19.92 181 LEU A CA 1
ATOM 1534 C C . LEU A 1 180 ? 35.651 49.700 80.012 1.00 22.69 181 LEU A C 1
ATOM 1535 O O . LEU A 1 180 ? 34.903 49.231 79.170 1.00 22.77 181 LEU A O 1
ATOM 1540 N N . LYS A 1 181 ? 35.708 49.247 81.242 1.00 23.51 182 LYS A N 1
ATOM 1541 C CA . LYS A 1 181 ? 34.997 48.062 81.636 1.00 26.49 182 LYS A CA 1
ATOM 1542 C C . LYS A 1 181 ? 33.466 48.169 81.548 1.00 26.46 182 LYS A C 1
ATOM 1543 O O . LYS A 1 181 ? 32.776 47.178 81.412 1.00 27.73 182 LYS A O 1
ATOM 1549 N N . GLY A 1 182 ? 32.929 49.370 81.690 1.00 25.39 183 GLY A N 1
ATOM 1550 C CA . GLY A 1 182 ? 31.485 49.599 81.594 1.00 22.47 183 GLY A CA 1
ATOM 1551 C C . GLY A 1 182 ? 31.319 51.080 81.278 1.00 20.98 183 GLY A C 1
ATOM 1552 O O . GLY A 1 182 ? 32.327 51.708 80.882 1.00 20.41 183 GLY A O 1
ATOM 1553 N N . GLU A 1 183 ? 30.106 51.629 81.393 1.00 17.69 184 GLU A N 1
ATOM 1554 C CA . GLU A 1 183 ? 29.959 53.044 81.126 1.00 17.15 184 GLU A CA 1
ATOM 1555 C C . GLU A 1 183 ? 29.859 53.837 82.388 1.00 15.40 184 GLU A C 1
ATOM 1556 O O . GLU A 1 183 ? 29.929 55.066 82.325 1.00 16.62 184 GLU A O 1
ATOM 1562 N N . ASN A 1 184 ? 29.707 53.152 83.519 1.00 14.10 185 ASN A N 1
ATOM 1563 C CA . ASN A 1 184 ? 29.594 53.839 84.816 1.00 14.77 185 ASN A CA 1
ATOM 1564 C C . ASN A 1 184 ? 30.891 53.602 85.602 1.00 13.72 185 ASN A C 1
ATOM 1565 O O . ASN A 1 184 ? 31.486 52.513 85.523 1.00 13.07 185 ASN A O 1
ATOM 1570 N N . ASP A 1 185 ? 31.265 54.587 86.430 1.00 12.41 186 ASP A N 1
ATOM 1571 C CA . ASP A 1 185 ? 32.562 54.499 87.136 1.00 14.25 186 ASP A CA 1
ATOM 1572 C C . ASP A 1 185 ? 32.674 53.306 88.081 1.00 14.34 186 ASP A C 1
ATOM 1573 O O . ASP A 1 185 ? 33.762 52.779 88.284 1.00 13.55 186 ASP A O 1
ATOM 1578 N N . TYR A 1 186 ? 31.550 52.896 88.658 1.00 14.80 187 TYR A N 1
ATOM 1579 C CA . TYR A 1 186 ? 31.578 51.809 89.616 1.00 15.81 187 TYR A CA 1
ATOM 1580 C C . TYR A 1 186 ? 32.053 50.546 88.953 1.00 15.86 187 TYR A C 1
ATOM 1581 O O . TYR A 1 186 ? 32.615 49.702 89.586 1.00 15.14 187 TYR A O 1
ATOM 1590 N N . GLU A 1 187 ? 31.881 50.456 87.642 1.00 15.05 188 GLU A N 1
ATOM 1591 C CA . GLU A 1 187 ? 32.367 49.296 86.905 1.00 16.81 188 GLU A CA 1
ATOM 1592 C C . GLU A 1 187 ? 33.755 49.614 86.312 1.00 14.70 188 GLU A C 1
ATOM 1593 O O . GLU A 1 187 ? 34.690 48.817 86.453 1.00 15.40 188 GLU A O 1
ATOM 1599 N N . ILE A 1 188 ? 33.884 50.776 85.657 1.00 13.57 189 ILE A N 1
ATOM 1600 C CA . ILE A 1 188 ? 35.150 51.182 85.028 1.00 13.88 189 ILE A CA 1
ATOM 1601 C C . ILE A 1 188 ? 36.319 51.103 86.027 1.00 14.90 189 ILE A C 1
ATOM 1602 O O . ILE A 1 188 ? 37.427 50.608 85.701 1.00 15.53 189 ILE A O 1
ATOM 1607 N N . ASP A 1 189 ? 36.095 51.604 87.235 1.00 13.24 190 ASP A N 1
ATOM 1608 C CA . ASP A 1 189 ? 37.202 51.682 88.196 1.00 13.33 190 ASP A CA 1
ATOM 1609 C C . ASP A 1 189 ? 37.553 50.422 88.925 1.00 13.27 190 ASP A C 1
ATOM 1610 O O . ASP A 1 189 ? 38.493 50.421 89.720 1.00 13.08 190 ASP A O 1
ATOM 1615 N N . LYS A 1 190 ? 36.808 49.351 88.654 1.00 13.95 191 LYS A N 1
ATOM 1616 C CA . LYS A 1 190 ? 37.154 48.089 89.285 1.00 15.05 191 LYS A CA 1
ATOM 1617 C C . LYS A 1 190 ? 38.562 47.646 88.832 1.00 15.15 191 LYS A C 1
ATOM 1618 O O . LYS A 1 190 ? 39.172 46.776 89.477 1.00 15.92 191 LYS A O 1
ATOM 1624 N N . ILE A 1 191 ? 39.084 48.237 87.771 1.00 14.25 192 ILE A N 1
ATOM 1625 C CA . ILE A 1 191 ? 40.453 47.877 87.371 1.00 15.44 192 ILE A CA 1
ATOM 1626 C C . ILE A 1 191 ? 41.469 48.292 88.433 1.00 15.20 192 ILE A C 1
ATOM 1627 O O . ILE A 1 191 ? 42.655 47.895 88.378 1.00 16.97 192 ILE A O 1
ATOM 1632 N N . TYR A 1 192 ? 41.043 49.135 89.379 1.00 13.17 193 TYR A N 1
ATOM 1633 C CA . TYR A 1 192 ? 41.984 49.620 90.438 1.00 12.36 193 TYR A CA 1
ATOM 1634 C C . TYR A 1 192 ? 41.710 48.964 91.827 1.00 11.97 193 TYR A C 1
ATOM 1635 O O . TYR A 1 192 ? 42.370 49.292 92.824 1.00 12.02 193 TYR A O 1
ATOM 1644 N N . GLU A 1 193 ? 40.691 48.091 91.923 1.00 12.78 194 GLU A N 1
ATOM 1645 C CA . GLU A 1 193 ? 40.361 47.565 93.229 1.00 13.79 194 GLU A CA 1
ATOM 1646 C C . GLU A 1 193 ? 41.420 46.681 93.864 1.00 13.65 194 GLU A C 1
ATOM 1647 O O . GLU A 1 193 ? 41.423 46.536 95.079 1.00 12.92 194 GLU A O 1
ATOM 1653 N N . ASP A 1 194 ? 42.370 46.156 93.093 1.00 13.29 195 ASP A N 1
ATOM 1654 C CA . ASP A 1 194 ? 43.425 45.375 93.675 1.00 12.90 195 ASP A CA 1
ATOM 1655 C C . ASP A 1 194 ? 44.438 46.221 94.424 1.00 12.58 195 ASP A C 1
ATOM 1656 O O . ASP A 1 194 ? 45.316 45.676 95.077 1.00 12.52 195 ASP A O 1
ATOM 1661 N N . ASN A 1 195 ? 44.246 47.550 94.391 1.00 12.10 196 ASN A N 1
ATOM 1662 C CA . ASN A 1 195 ? 45.155 48.471 95.072 1.00 11.91 196 ASN A CA 1
ATOM 1663 C C . ASN A 1 195 ? 46.614 48.171 94.689 1.00 12.13 196 ASN A C 1
ATOM 1664 O O . ASN A 1 195 ? 47.531 48.377 95.483 1.00 11.86 196 ASN A O 1
ATOM 1669 N N . LYS A 1 196 ? 46.825 47.813 93.418 1.00 12.94 197 LYS A N 1
ATOM 1670 C CA . LYS A 1 196 ? 48.158 47.430 92.962 1.00 13.89 197 LYS A CA 1
ATOM 1671 C C . LYS A 1 196 ? 49.100 48.586 93.180 1.00 13.66 197 LYS A C 1
ATOM 1672 O O . LYS A 1 196 ? 48.839 49.713 92.729 1.00 12.62 197 LYS A O 1
ATOM 1678 N N . THR A 1 197 ? 50.202 48.316 93.873 1.00 13.03 198 THR A N 1
ATOM 1679 C CA . THR A 1 197 ? 51.142 49.362 94.209 1.00 14.72 198 THR A CA 1
ATOM 1680 C C . THR A 1 197 ? 52.511 48.995 93.682 1.00 15.26 198 THR A C 1
ATOM 1681 O O . THR A 1 197 ? 52.840 47.797 93.667 1.00 16.86 198 THR A O 1
ATOM 1685 N N . LEU A 1 198 ? 53.249 49.995 93.184 1.00 14.39 199 LEU A N 1
ATOM 1686 C CA . LEU A 1 198 ? 54.602 49.801 92.684 1.00 15.04 199 LEU A CA 1
ATOM 1687 C C . LEU A 1 198 ? 55.596 50.545 93.574 1.00 14.26 199 LEU A C 1
ATOM 1688 O O . LEU A 1 198 ? 55.310 51.627 94.135 1.00 13.18 199 LEU A O 1
ATOM 1693 N N . LYS A 1 199 ? 56.795 49.981 93.677 1.00 12.88 200 LYS A N 1
ATOM 1694 C CA . LYS A 1 199 ? 57.850 50.713 94.399 1.00 14.59 200 LYS A CA 1
ATOM 1695 C C . LYS A 1 199 ? 58.295 51.829 93.442 1.00 14.02 200 LYS A C 1
ATOM 1696 O O . LYS A 1 199 ? 58.774 51.577 92.319 1.00 13.49 200 LYS A O 1
ATOM 1702 N N . SER A 1 200 ? 58.149 53.070 93.891 1.00 12.88 201 SER A N 1
ATOM 1703 C CA . SER A 1 200 ? 58.392 54.210 93.041 1.00 13.84 201 SER A CA 1
ATOM 1704 C C . SER A 1 200 ? 59.791 54.233 92.457 1.00 14.01 201 SER A C 1
ATOM 1705 O O . SER A 1 200 ? 59.973 54.606 91.278 1.00 14.73 201 SER A O 1
ATOM 1708 N N . ASP A 1 201 ? 60.771 53.911 93.279 1.00 15.92 202 ASP A N 1
ATOM 1709 C CA . ASP A 1 201 ? 62.132 53.961 92.772 1.00 18.11 202 ASP A CA 1
ATOM 1710 C C . ASP A 1 201 ? 62.446 52.818 91.826 1.00 17.59 202 ASP A C 1
ATOM 1711 O O . ASP A 1 201 ? 63.566 52.830 91.239 1.00 19.68 202 ASP A O 1
ATOM 1716 N N . ASP A 1 202 ? 61.529 51.850 91.655 1.00 16.28 203 ASP A N 1
ATOM 1717 C CA . ASP A 1 202 ? 61.777 50.714 90.724 1.00 15.31 203 ASP A CA 1
ATOM 1718 C C . ASP A 1 202 ? 61.076 50.960 89.387 1.00 14.92 203 ASP A C 1
ATOM 1719 O O . ASP A 1 202 ? 61.117 50.112 88.452 1.00 15.20 203 ASP A O 1
ATOM 1724 N N . ILE A 1 203 ? 60.369 52.092 89.303 1.00 12.40 204 ILE A N 1
ATOM 1725 C CA . ILE A 1 203 ? 59.703 52.394 88.021 1.00 13.16 204 ILE A CA 1
ATOM 1726 C C . ILE A 1 203 ? 60.751 52.995 87.087 1.00 11.79 204 ILE A C 1
ATOM 1727 O O . ILE A 1 203 ? 61.543 53.850 87.487 1.00 13.00 204 ILE A O 1
ATOM 1732 N N . SER A 1 204 ? 60.765 52.562 85.834 1.00 11.58 205 SER A N 1
ATOM 1733 C CA . SER A 1 204 ? 61.747 53.149 84.911 1.00 11.82 205 SER A CA 1
ATOM 1734 C C . SER A 1 204 ? 61.141 54.350 84.140 1.00 11.75 205 SER A C 1
ATOM 1735 O O . SER A 1 204 ? 61.621 55.464 84.250 1.00 12.82 205 SER A O 1
ATOM 1738 N N . HIS A 1 205 ? 60.085 54.096 83.366 1.00 11.10 206 HIS A N 1
ATOM 1739 C CA . HIS A 1 205 ? 59.512 55.168 82.535 1.00 11.42 206 HIS A CA 1
ATOM 1740 C C . HIS A 1 205 ? 58.138 54.733 82.024 1.00 11.70 206 HIS A C 1
ATOM 1741 O O . HIS A 1 205 ? 57.683 53.590 82.245 1.00 11.50 206 HIS A O 1
ATOM 1748 N N . ILE A 1 206 ? 57.506 55.651 81.295 1.00 10.77 207 ILE A N 1
ATOM 1749 C CA . ILE A 1 206 ? 56.194 55.391 80.744 1.00 10.35 207 ILE A CA 1
ATOM 1750 C C . ILE A 1 206 ? 56.194 55.657 79.253 1.00 11.42 207 ILE A C 1
ATOM 1751 O O . ILE A 1 206 ? 56.846 56.567 78.792 1.00 12.27 207 ILE A O 1
ATOM 1756 N N A ASP A 1 207 ? 55.460 54.840 78.517 0.50 10.45 208 ASP A N 1
ATOM 1757 N N B ASP A 1 207 ? 55.486 54.854 78.485 0.50 11.08 208 ASP A N 1
ATOM 1758 C CA A ASP A 1 207 ? 55.327 55.042 77.070 0.50 11.18 208 ASP A CA 1
ATOM 1759 C CA B ASP A 1 207 ? 55.395 55.149 77.050 0.50 12.07 208 ASP A CA 1
ATOM 1760 C C A ASP A 1 207 ? 53.849 55.337 76.794 0.50 10.86 208 ASP A C 1
ATOM 1761 C C B ASP A 1 207 ? 53.900 55.294 76.719 0.50 11.49 208 ASP A C 1
ATOM 1762 O O A ASP A 1 207 ? 52.965 54.649 77.332 0.50 11.93 208 ASP A O 1
ATOM 1763 O O B ASP A 1 207 ? 53.068 54.449 77.110 0.50 12.40 208 ASP A O 1
ATOM 1772 N N . VAL A 1 208 ? 53.573 56.340 75.967 1.00 9.61 209 VAL A N 1
ATOM 1773 C CA . VAL A 1 208 ? 52.193 56.606 75.578 1.00 9.78 209 VAL A CA 1
ATOM 1774 C C . VAL A 1 208 ? 52.159 56.624 74.066 1.00 9.89 209 VAL A C 1
ATOM 1775 O O . VAL A 1 208 ? 52.879 57.411 73.459 1.00 10.42 209 VAL A O 1
ATOM 1779 N N . ASN A 1 209 ? 51.363 55.734 73.468 1.00 9.98 210 ASN A N 1
ATOM 1780 C CA . ASN A 1 209 ? 51.169 55.767 72.006 1.00 10.06 210 ASN A CA 1
ATOM 1781 C C . ASN A 1 209 ? 49.679 55.970 71.696 1.00 10.71 210 ASN A C 1
ATOM 1782 O O . ASN A 1 209 ? 48.891 55.148 72.122 1.00 11.34 210 ASN A O 1
ATOM 1787 N N . LEU A 1 210 ? 49.343 57.095 71.036 1.00 10.72 211 LEU A N 1
ATOM 1788 C CA . LEU A 1 210 ? 47.963 57.433 70.633 1.00 10.07 211 LEU A CA 1
ATOM 1789 C C . LEU A 1 210 ? 47.876 57.422 69.140 1.00 10.83 211 LEU A C 1
ATOM 1790 O O . LEU A 1 210 ? 48.904 57.638 68.447 1.00 11.01 211 LEU A O 1
ATOM 1795 N N . TYR A 1 211 ? 46.649 57.156 68.648 1.00 10.88 212 TYR A N 1
ATOM 1796 C CA . TYR A 1 211 ? 46.440 57.086 67.214 1.00 11.16 212 TYR A CA 1
ATOM 1797 C C . T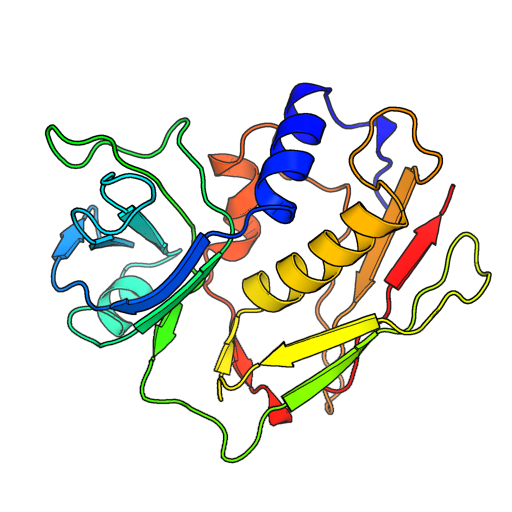YR A 1 211 ? 45.132 57.746 66.859 1.00 13.85 212 TYR A C 1
ATOM 1798 O O . TYR A 1 211 ? 44.177 57.707 67.657 1.00 13.16 212 TYR A O 1
ATOM 1807 N N . THR A 1 212 ? 45.089 58.243 65.623 1.00 14.84 213 THR A N 1
ATOM 1808 C CA . THR A 1 212 ? 43.855 58.866 65.137 1.00 18.51 213 THR A CA 1
ATOM 1809 C C . THR A 1 212 ? 43.139 57.882 64.197 1.00 21.68 213 THR A C 1
ATOM 1810 O O . THR A 1 212 ? 43.776 57.046 63.583 1.00 23.66 213 THR A O 1
#

Organism: Staphylococcus aureus (NCBI:txid1280)

InterPro domains:
  IPR006123 Staphylococcal/Streptococcal toxin, beta-grasp domain [PF02876] (136-235)
  IPR006126 Staphylococcal enterotoxin/Streptococcal pyrogenic exotoxin, conserved site [PS00278] (154-177)
  IPR006173 Staphylococcal/Streptococcal toxin, OB-fold [PF01123] (45-122)
  IPR006177 Staphylococcal/streptococcal toxin, bacterial [PR00279] (116-128)
  IPR006177 Staphylococcal/streptococcal toxin, bacterial [PR00279] (154-170)
  IPR008992 Enterotoxin [SSF50203] (26-124)
  IPR013307 Superantigen, staphylococcal/streptococcal toxin, bacterial [PR01898] (80-106)
  IPR013307 Superantigen, staphylococcal/streptococcal toxin, bacterial [PR01898] (114-127)
  IPR013307 Superantigen, staphylococcal/streptococcal toxin, bacterial [PR01898] (154-167)
  IPR013307 Superantigen, staphylococcal/streptococcal toxin, bacterial [PR01898] (167-181)
  IPR013307 Superantigen, staphylococcal/streptococcal toxin, bacterial [PR01898] (218-234)
  IPR016091 Superantigen toxin, C-terminal [SSF54334] (128-237)

Radius of gyration: 17.06 Å; Cα contacts (8 Å, |Δi|>4): 521; chains: 1; bounding box: 41×27×47 Å

Secondary structure (DSSP, 8-state):
-PPPGGGS-HHHHHHHHHHHHS-EEEEEEEE--EETTTEEEETT-SGGG-EEEEE-SSHHHHHHHTTEEEEEEE-EE-TTPPP-SSS-EEEEES-EEETT-EEEEEEEEEEEEEETTEE---EEEEEEESEEEHHHHHHHHHHHHHHHH-TTSSSSS--EEEEEEEESSS-EEEEETT--SSSSHHHHGGGGTT--EEEGGGEEEEEEEEE-

Foldseek 3Di:
DFAWLVVADLLLLVLLLVQLQDKWKFAFDAFQADDPLFWTKAQLRGPPRAIEIEGAPGSVVVVVRHGATKIFTAGKAQVPQDDDDPGRYIYGAQRIDGNVAFAPDKFKAWEWEEEQRHTDDIDIDIDRGQKGFPRRVVSVVVNVCCVPQVCSDSPGFWTWKKKKWAFLPGDIDMDTSNVQQDSHCVRRRVVCNNSHIDRRVRTHHMYMYTYD

GO terms:
  GO:0090729 toxin activity (F, IDA)
  GO:0042289 MHC class II protein binding (F, IPI)
  GO:0042608 T cell receptor binding (F, IPI)

Nearest PDB structures (foldseek):
  1enf-assembly1_A  TM=1.005E+00  e=2.079E-50  Staphylococcus aureus
  1ewc-assembly1_A  TM=1.001E+00  e=6.193E-47  Staphylococcus aureus
  1f77-assembly1_A  TM=9.930E-01  e=1.893E-44  Staphylococcus aureus
  3owe-assembly4_H  TM=8.758E-01  e=4.043E-21  Staphylococcus aureus
  3gp7-assembly1_A  TM=8.454E-01  e=2.408E-20  Staphylococcus aureus